Protein AF-A0A1H6KC91-F1 (afdb_monomer)

Solvent-accessible surface area (backbone atoms only — not comparable to full-atom values): 13988 Å² total; per-residue (Å²): 140,85,85,84,85,82,83,85,81,80,88,80,89,79,78,89,80,89,77,82,88,82,87,81,77,89,80,85,81,85,79,83,83,85,90,83,88,81,83,91,83,82,90,79,91,84,86,85,90,82,85,88,88,87,86,88,81,88,82,90,82,84,86,78,88,81,90,75,86,76,79,74,76,74,77,84,82,80,88,87,69,82,67,64,60,56,63,61,72,76,56,75,87,69,67,55,86,85,43,89,78,39,41,62,25,38,29,82,86,54,66,38,35,39,38,35,37,70,70,86,87,32,33,43,36,42,36,38,32,68,76,51,100,42,32,33,43,36,38,41,35,52,36,46,65,43,102,80,48,37,25,53,36,61,53,24,29,36,33,44,37,33,36,43,99,85,70,44,85,69,46,77,45,78,76,47,72,59,34,37,38,41,37,32,68,44,71,74,62,97,87,37,68,31,36,33,40,40,34,68,77,80,56,45,44,73,89,45,44,26,37,113

Structure (mmCIF, N/CA/C/O backbone):
data_AF-A0A1H6KC91-F1
#
_entry.id   AF-A0A1H6KC91-F1
#
loop_
_atom_site.group_PDB
_atom_site.id
_atom_site.type_symbol
_atom_site.label_atom_id
_atom_site.label_alt_id
_atom_site.label_comp_id
_atom_site.label_asym_id
_atom_site.label_entity_id
_atom_site.label_seq_id
_atom_site.pdbx_PDB_ins_code
_atom_site.Cartn_x
_atom_site.Cartn_y
_atom_site.Cartn_z
_atom_site.occupancy
_atom_site.B_iso_or_equiv
_atom_site.auth_seq_id
_atom_site.auth_comp_id
_atom_site.auth_asym_id
_atom_site.auth_atom_id
_atom_site.pdbx_PDB_model_num
ATOM 1 N N . MET A 1 1 ? 26.119 19.378 45.218 1.00 43.41 1 MET A N 1
ATOM 2 C CA . MET A 1 1 ? 26.803 18.078 45.035 1.00 43.41 1 MET A CA 1
ATOM 3 C C . MET A 1 1 ? 25.766 17.054 44.579 1.00 43.41 1 MET A C 1
ATOM 5 O O . MET A 1 1 ? 24.960 16.622 45.390 1.00 43.41 1 MET A O 1
ATOM 9 N N . LYS A 1 2 ? 25.686 16.767 43.271 1.00 44.38 2 LYS A N 1
ATOM 10 C CA . LYS A 1 2 ? 24.662 15.885 42.678 1.00 44.38 2 LYS A CA 1
ATOM 11 C C . LYS A 1 2 ? 25.226 14.464 42.560 1.00 44.38 2 LYS A C 1
ATOM 13 O O . LYS A 1 2 ? 26.249 14.269 41.910 1.00 44.38 2 LYS A O 1
ATOM 18 N N . LYS A 1 3 ? 24.594 13.507 43.245 1.00 51.94 3 LYS A N 1
ATOM 19 C CA . LYS A 1 3 ? 24.998 12.094 43.291 1.00 51.94 3 LYS A CA 1
ATOM 20 C C . LYS A 1 3 ? 24.607 11.405 41.979 1.00 51.94 3 LYS A C 1
ATOM 22 O O . LYS A 1 3 ? 23.470 11.536 41.537 1.00 51.94 3 LYS A O 1
ATOM 27 N N . ARG A 1 4 ? 25.567 10.713 41.362 1.00 56.50 4 ARG A N 1
ATOM 28 C CA . ARG A 1 4 ? 25.386 9.904 40.150 1.00 56.50 4 ARG A CA 1
ATOM 29 C C . ARG A 1 4 ? 24.885 8.515 40.550 1.00 56.50 4 ARG A C 1
ATOM 31 O O . ARG A 1 4 ? 25.494 7.885 41.412 1.00 56.50 4 ARG A O 1
ATOM 38 N N . LEU A 1 5 ? 23.788 8.075 39.941 1.00 63.12 5 LEU A N 1
ATOM 39 C CA . LEU A 1 5 ? 23.237 6.730 40.081 1.00 63.12 5 LEU A CA 1
ATOM 40 C C . LEU A 1 5 ? 23.852 5.854 38.977 1.00 63.12 5 LEU A C 1
ATOM 42 O O . LEU A 1 5 ? 23.673 6.142 37.797 1.00 63.12 5 LEU A O 1
ATOM 46 N N . PHE A 1 6 ? 24.616 4.834 39.361 1.00 51.72 6 PHE A N 1
ATOM 47 C CA . PHE A 1 6 ? 25.086 3.776 38.468 1.00 51.72 6 PHE A CA 1
ATOM 48 C C . PHE A 1 6 ? 24.047 2.649 38.482 1.00 51.72 6 PHE A C 1
ATOM 50 O O . PHE A 1 6 ? 23.836 2.036 39.527 1.00 51.72 6 PHE A O 1
ATOM 57 N N . CYS A 1 7 ? 23.412 2.369 37.343 1.00 58.94 7 CYS A N 1
ATOM 58 C CA . CYS A 1 7 ? 22.640 1.144 37.143 1.00 58.94 7 CYS A CA 1
ATOM 59 C C . CYS A 1 7 ? 23.544 0.096 36.492 1.00 58.94 7 CYS A C 1
ATOM 61 O O . CYS A 1 7 ? 23.963 0.234 35.346 1.00 58.94 7 CYS A O 1
ATOM 63 N N . VAL A 1 8 ? 23.858 -0.935 37.272 1.00 56.12 8 VAL A N 1
ATOM 64 C CA . VAL A 1 8 ? 24.486 -2.184 36.840 1.00 56.12 8 VAL A CA 1
ATOM 65 C C . VAL A 1 8 ? 23.411 -3.011 36.136 1.00 56.12 8 VAL A C 1
ATOM 67 O O . VAL A 1 8 ? 22.447 -3.418 36.779 1.00 56.12 8 VAL A O 1
ATOM 70 N N . LEU A 1 9 ? 23.561 -3.252 34.832 1.00 58.50 9 LEU A N 1
ATOM 71 C CA . LEU A 1 9 ? 22.747 -4.224 34.102 1.00 58.50 9 LEU A CA 1
ATOM 72 C C . LEU A 1 9 ? 23.549 -5.526 33.999 1.00 58.50 9 LEU A C 1
ATOM 74 O O . LEU A 1 9 ? 24.597 -5.572 33.356 1.00 58.50 9 LEU A O 1
ATOM 78 N N . MET A 1 10 ? 23.085 -6.561 34.698 1.00 56.81 10 MET A N 1
ATOM 79 C CA . MET A 1 10 ? 23.672 -7.895 34.653 1.00 56.81 10 MET A CA 1
ATOM 80 C C . MET A 1 10 ? 23.302 -8.608 33.349 1.00 56.81 10 MET A C 1
ATOM 82 O O . MET A 1 10 ? 22.128 -8.790 33.043 1.00 56.81 10 MET A O 1
ATOM 86 N N . MET A 1 11 ? 24.327 -9.061 32.625 1.00 53.22 11 MET A N 1
ATOM 87 C CA . MET A 1 11 ? 24.235 -10.122 31.622 1.00 53.22 11 MET A CA 1
ATOM 88 C C . MET A 1 11 ? 23.794 -11.421 32.299 1.00 53.22 11 MET A C 1
ATOM 90 O O . MET A 1 11 ? 24.476 -11.912 33.197 1.00 53.22 11 MET A O 1
ATOM 94 N N . THR A 1 12 ? 22.697 -12.015 31.839 1.00 63.72 12 THR A N 1
ATOM 95 C CA . THR A 1 12 ? 22.374 -13.416 32.128 1.00 63.72 12 THR A CA 1
ATOM 96 C C . THR A 1 12 ? 22.332 -14.168 30.805 1.00 63.72 12 THR A C 1
ATOM 98 O O . THR A 1 12 ? 21.379 -14.060 30.042 1.00 63.72 12 THR A O 1
ATOM 101 N N . MET A 1 13 ? 23.419 -14.886 30.518 1.00 60.56 13 MET A N 1
ATOM 102 C CA . MET A 1 13 ? 23.469 -15.908 29.477 1.00 60.56 13 MET A CA 1
ATOM 103 C C . MET A 1 13 ? 22.748 -17.162 29.994 1.00 60.56 13 MET A C 1
ATOM 105 O O . MET A 1 13 ? 23.159 -17.735 31.001 1.00 60.56 13 MET A O 1
ATOM 109 N N . LEU A 1 14 ? 21.700 -17.592 29.296 1.00 57.31 14 LEU A N 1
ATOM 110 C CA . LEU A 1 14 ? 21.099 -18.929 29.377 1.00 57.31 14 LEU A CA 1
ATOM 111 C C . LEU A 1 14 ? 21.128 -19.462 27.937 1.00 57.31 14 LEU A C 1
ATOM 113 O O . LEU A 1 14 ? 20.476 -18.907 27.064 1.00 57.31 14 LEU A O 1
ATOM 117 N N . LEU A 1 15 ? 22.161 -20.230 27.590 1.00 55.25 15 LEU A N 1
ATOM 118 C CA . LEU A 1 15 ? 22.254 -21.695 27.669 1.00 55.25 15 LEU A CA 1
ATOM 119 C C . LEU A 1 15 ? 21.558 -22.402 26.498 1.00 55.25 15 LEU A C 1
ATOM 121 O O . LEU A 1 15 ? 20.341 -22.399 26.360 1.00 55.25 15 LEU A O 1
ATOM 125 N N . CYS A 1 16 ? 22.424 -23.025 25.698 1.00 49.75 16 CYS A N 1
ATOM 126 C CA . CYS A 1 16 ? 22.211 -24.052 24.691 1.00 49.75 16 CYS A CA 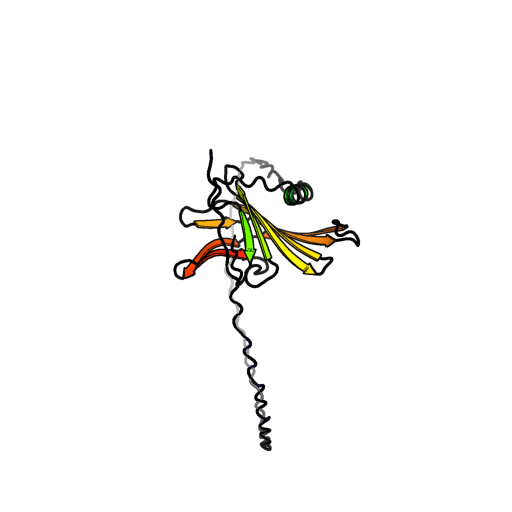1
ATOM 127 C C . CYS A 1 16 ? 20.980 -24.943 24.901 1.00 49.75 16 CYS A C 1
ATOM 129 O O . CYS A 1 16 ? 20.889 -25.656 25.898 1.00 49.75 16 CYS A O 1
ATOM 131 N N . GLY A 1 17 ? 20.146 -25.024 23.866 1.00 48.44 17 GLY A N 1
ATOM 132 C CA . GLY A 1 17 ? 19.320 -26.191 23.575 1.00 48.44 17 GLY A CA 1
ATOM 133 C C . GLY A 1 17 ? 19.730 -26.767 22.222 1.00 48.44 17 GLY A C 1
ATOM 134 O O . GLY A 1 17 ? 19.253 -26.306 21.192 1.00 48.44 17 GLY A O 1
ATOM 135 N N . CYS A 1 18 ? 20.642 -27.743 22.227 1.00 57.41 18 CYS A N 1
ATOM 136 C CA . CYS A 1 18 ? 20.778 -28.697 21.126 1.00 57.41 18 CYS A CA 1
ATOM 137 C C . CYS A 1 18 ? 19.593 -29.662 21.234 1.00 57.41 18 CYS A C 1
ATOM 139 O O . CYS A 1 18 ? 19.503 -30.390 22.220 1.00 57.41 18 CYS A O 1
ATOM 141 N N . GLY A 1 19 ? 18.677 -29.620 20.269 1.00 51.16 19 GLY A N 1
ATOM 142 C CA . GLY A 1 19 ? 17.615 -30.610 20.101 1.00 51.16 19 GLY A CA 1
ATOM 143 C C . GLY A 1 19 ? 17.917 -31.454 18.871 1.00 51.16 19 GLY A C 1
ATOM 144 O O . GLY A 1 19 ? 18.106 -30.905 17.790 1.00 51.16 19 GLY A O 1
ATOM 145 N N . GLU A 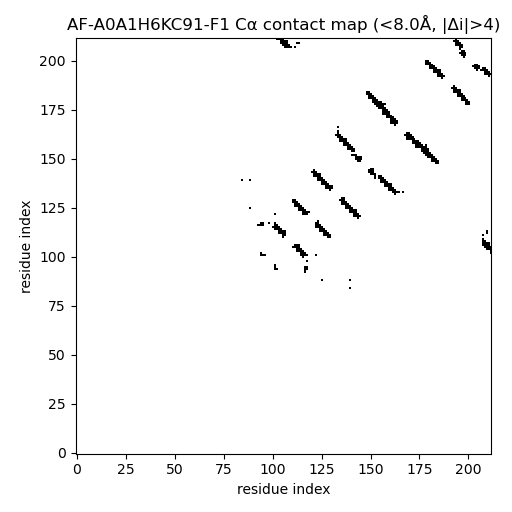1 20 ? 18.032 -32.760 19.091 1.00 54.38 20 GLU A N 1
ATOM 146 C CA . GLU A 1 20 ? 18.394 -33.813 18.142 1.00 54.38 20 GLU A CA 1
ATOM 147 C C . GLU A 1 20 ? 17.491 -33.889 16.899 1.00 54.38 20 GLU A C 1
ATOM 149 O O . GLU A 1 20 ? 16.274 -33.722 16.964 1.00 54.38 20 GLU A O 1
ATOM 154 N N . GLU A 1 21 ? 18.124 -34.203 15.765 1.00 49.06 21 GLU A N 1
ATOM 155 C CA . GLU A 1 21 ? 17.488 -34.691 14.543 1.00 49.06 21 GLU A CA 1
ATOM 156 C C . GLU A 1 21 ? 16.945 -36.113 14.759 1.00 49.06 21 GLU A C 1
ATOM 158 O O . GLU A 1 21 ? 17.721 -37.050 14.949 1.00 49.06 21 GLU A O 1
ATOM 163 N N . GLU A 1 22 ? 15.633 -36.312 14.617 1.00 54.81 22 GLU A N 1
ATOM 164 C CA . GLU A 1 22 ? 15.063 -37.636 14.353 1.00 54.81 22 GLU A CA 1
ATOM 165 C C . GLU A 1 22 ? 14.627 -37.745 12.889 1.00 54.81 22 GLU A C 1
ATOM 167 O O . GLU A 1 22 ? 13.650 -37.158 12.422 1.00 54.81 22 GLU A O 1
ATOM 172 N N . THR A 1 23 ? 15.391 -38.541 12.146 1.00 50.34 23 THR A N 1
ATOM 173 C CA . THR A 1 23 ? 15.082 -38.999 10.795 1.00 50.34 23 THR A CA 1
ATOM 174 C C . THR A 1 23 ? 14.194 -40.240 10.872 1.00 50.34 23 THR A C 1
ATOM 176 O O . THR A 1 23 ? 14.681 -41.346 11.084 1.00 50.34 23 THR A O 1
ATOM 179 N N . HIS A 1 24 ? 12.892 -40.096 10.607 1.00 48.50 24 HIS A N 1
ATOM 180 C CA . HIS A 1 24 ? 11.995 -41.241 10.412 1.00 48.50 24 HIS A CA 1
ATOM 181 C C . HIS A 1 24 ? 11.473 -41.341 8.970 1.00 48.50 24 HIS A C 1
ATOM 183 O O . HIS A 1 24 ? 10.455 -40.791 8.571 1.00 48.50 24 HIS A O 1
ATOM 189 N N . GLN A 1 25 ? 12.252 -42.091 8.190 1.00 47.75 25 GLN A N 1
ATOM 190 C CA . GLN A 1 25 ? 11.822 -43.312 7.504 1.00 47.75 25 GLN A CA 1
ATOM 191 C C . GLN A 1 25 ? 10.607 -43.243 6.552 1.00 47.75 25 GLN A C 1
ATOM 193 O O . GLN A 1 25 ? 9.449 -43.415 6.919 1.00 47.75 25 GLN A O 1
ATOM 198 N N . LYS A 1 26 ? 10.942 -43.166 5.255 1.00 40.88 26 LYS A N 1
ATOM 199 C CA . LYS A 1 26 ? 10.124 -43.563 4.094 1.00 40.88 26 LYS A CA 1
ATOM 200 C C . LYS A 1 26 ? 9.385 -44.887 4.327 1.00 40.88 26 LYS A C 1
ATOM 202 O O . LYS A 1 26 ? 10.021 -45.940 4.381 1.00 40.88 26 LYS A O 1
ATOM 207 N N . GLN A 1 27 ? 8.057 -44.856 4.251 1.00 45.78 27 GLN A N 1
ATOM 208 C CA . GLN A 1 27 ? 7.245 -46.049 4.021 1.00 45.78 27 GLN A CA 1
ATOM 209 C C . GLN A 1 27 ? 6.807 -46.088 2.548 1.00 45.78 27 GLN A C 1
ATOM 211 O O . GLN A 1 27 ? 5.835 -45.467 2.127 1.00 45.78 27 GLN A O 1
ATOM 216 N N . LYS A 1 28 ? 7.592 -46.808 1.734 1.00 37.66 28 LYS A N 1
ATOM 217 C CA . LYS A 1 28 ? 7.226 -47.223 0.372 1.00 37.66 28 LYS A CA 1
ATOM 218 C C . LYS A 1 28 ? 6.067 -48.220 0.474 1.00 37.66 28 LYS A C 1
ATOM 220 O O . LYS A 1 28 ? 6.302 -49.398 0.727 1.00 37.66 28 LYS A O 1
ATOM 225 N N . HIS A 1 29 ? 4.842 -47.776 0.217 1.00 47.84 29 HIS A N 1
ATOM 226 C CA . HIS A 1 29 ? 3.765 -48.688 -0.155 1.00 47.84 29 HIS A CA 1
ATOM 227 C C . HIS A 1 29 ? 3.769 -48.878 -1.672 1.00 47.84 29 HIS A C 1
ATOM 229 O O . HIS A 1 29 ? 3.301 -48.046 -2.440 1.00 47.84 29 HIS A O 1
ATOM 235 N N . SER A 1 30 ? 4.363 -49.998 -2.076 1.00 46.09 30 SER A N 1
ATOM 236 C CA . SER A 1 30 ? 4.075 -50.676 -3.335 1.00 46.09 30 SER A CA 1
ATOM 237 C C . SER A 1 30 ? 2.749 -51.417 -3.166 1.00 46.09 30 SER A C 1
ATOM 239 O O . SER A 1 30 ? 2.640 -52.256 -2.272 1.00 46.09 30 SER A O 1
ATOM 241 N N . SER A 1 31 ? 1.755 -51.128 -4.005 1.00 53.97 31 SER A N 1
ATOM 242 C CA . SER A 1 31 ? 0.641 -52.045 -4.245 1.00 53.97 31 SER A CA 1
ATOM 243 C C . SER A 1 31 ? 0.237 -51.996 -5.710 1.00 53.97 31 SER A C 1
ATOM 245 O O . SER A 1 31 ? -0.008 -50.944 -6.294 1.00 53.97 31 SER A O 1
ATOM 247 N N . THR A 1 32 ? 0.217 -53.193 -6.266 1.00 50.78 32 THR A N 1
ATOM 248 C CA . THR A 1 32 ? 0.011 -53.589 -7.648 1.00 50.78 32 THR A CA 1
ATOM 249 C C . THR A 1 32 ? -1.452 -53.456 -8.093 1.00 50.78 32 THR A C 1
ATOM 251 O O . THR A 1 32 ? -2.361 -53.798 -7.348 1.00 50.78 32 THR A O 1
ATOM 254 N N . ALA A 1 33 ? -1.604 -52.977 -9.332 1.00 47.84 33 ALA A N 1
ATOM 255 C CA . ALA A 1 33 ? -2.652 -53.144 -10.350 1.00 47.84 33 ALA A CA 1
ATOM 256 C C . ALA A 1 33 ? -4.097 -53.550 -9.978 1.00 47.84 33 ALA A C 1
ATOM 258 O O . ALA A 1 33 ? -4.346 -54.629 -9.449 1.00 47.84 33 ALA A O 1
ATOM 259 N N . ALA A 1 34 ? -5.048 -52.801 -10.550 1.00 50.38 34 ALA A N 1
ATOM 260 C CA . ALA A 1 34 ? -6.186 -53.381 -11.267 1.00 50.38 34 ALA A CA 1
ATOM 261 C C . ALA A 1 34 ? -6.629 -52.437 -12.402 1.00 50.38 34 ALA A C 1
ATOM 263 O O . ALA A 1 34 ? -7.268 -51.411 -12.182 1.00 50.38 34 ALA A O 1
ATOM 264 N N . THR A 1 35 ? -6.261 -52.793 -13.631 1.00 51.94 35 THR A N 1
ATOM 265 C CA . THR A 1 35 ? -6.828 -52.253 -14.870 1.00 51.94 35 THR A CA 1
ATOM 266 C C . THR A 1 35 ? -8.229 -52.832 -15.044 1.00 51.94 35 THR A C 1
ATOM 268 O O . THR A 1 35 ? -8.370 -54.047 -15.138 1.00 51.94 35 THR A O 1
ATOM 271 N N . THR A 1 36 ? -9.254 -51.982 -15.122 1.00 56.78 36 THR A N 1
ATOM 272 C CA . THR A 1 36 ? -10.575 -52.379 -15.628 1.00 56.78 36 THR A CA 1
ATOM 273 C C . THR A 1 36 ? -10.930 -51.472 -16.796 1.00 56.78 36 THR A C 1
ATOM 275 O O . THR A 1 36 ? -11.058 -50.261 -16.641 1.00 56.78 36 THR A O 1
ATOM 278 N N . ALA A 1 37 ? -11.039 -52.086 -17.969 1.00 52.25 37 ALA A N 1
ATOM 279 C CA . ALA A 1 37 ? -11.614 -51.520 -19.176 1.00 52.25 37 ALA A CA 1
ATOM 280 C C . ALA A 1 37 ? -13.072 -51.988 -19.293 1.00 52.25 37 ALA A C 1
ATOM 282 O O . ALA A 1 37 ? -13.329 -53.171 -19.081 1.00 52.25 37 ALA A O 1
ATOM 283 N N . ALA A 1 38 ? -13.990 -51.092 -19.662 1.00 49.94 38 ALA A N 1
ATOM 284 C CA . ALA A 1 38 ? -15.242 -51.389 -20.374 1.00 49.94 38 ALA A CA 1
ATOM 285 C C . ALA A 1 38 ? -15.905 -50.060 -20.793 1.00 49.94 38 ALA A C 1
ATOM 287 O O . ALA A 1 38 ? -16.137 -49.201 -19.951 1.00 49.94 38 ALA A O 1
ATOM 288 N N . ALA A 1 39 ? -16.023 -49.837 -22.107 1.00 50.94 39 ALA A N 1
ATOM 289 C CA . ALA A 1 39 ? -17.285 -49.761 -22.869 1.00 50.94 39 ALA A CA 1
ATOM 290 C C . ALA A 1 39 ? -17.965 -48.375 -22.780 1.00 50.94 39 ALA A C 1
ATOM 292 O O . ALA A 1 39 ? -18.439 -47.972 -21.729 1.00 50.94 39 ALA A O 1
ATOM 293 N N . ALA A 1 40 ? -17.863 -47.518 -23.801 1.00 47.84 40 ALA A N 1
ATOM 294 C CA . ALA A 1 40 ? -18.621 -47.558 -25.061 1.00 47.84 40 ALA A CA 1
ATOM 295 C C . ALA A 1 40 ? -20.146 -47.506 -24.847 1.00 47.84 40 ALA A C 1
ATOM 297 O O . ALA A 1 40 ? -20.761 -48.516 -24.518 1.00 47.84 40 ALA A O 1
ATOM 298 N N . ALA A 1 41 ? -20.734 -46.334 -25.098 1.00 53.34 41 ALA A N 1
ATOM 299 C CA . ALA A 1 41 ? -22.103 -46.189 -25.582 1.00 53.34 41 ALA A CA 1
ATOM 300 C C . ALA A 1 41 ? -22.196 -44.900 -26.414 1.00 53.34 41 ALA A C 1
ATOM 302 O O . ALA A 1 41 ? -21.975 -43.797 -25.915 1.00 53.34 41 ALA A O 1
ATOM 303 N N . GLU A 1 42 ? -22.442 -45.105 -27.702 1.00 47.44 42 GLU A N 1
ATOM 304 C CA . GLU A 1 42 ? -22.781 -44.120 -28.720 1.00 47.44 42 GLU A CA 1
ATOM 305 C C . GLU A 1 42 ? -24.250 -43.660 -28.609 1.00 47.44 42 GLU A C 1
ATOM 307 O O . GLU A 1 42 ? -25.074 -44.321 -27.983 1.00 47.44 42 GLU A O 1
ATOM 312 N N . GLU A 1 43 ? -24.521 -42.558 -29.318 1.00 43.84 43 GLU A N 1
ATOM 313 C CA . GLU A 1 43 ? -25.778 -42.153 -29.976 1.00 43.84 43 GLU A CA 1
ATOM 314 C C . GLU A 1 43 ? -27.040 -41.800 -29.164 1.00 43.84 43 GLU A C 1
ATOM 316 O O . GLU A 1 43 ? -27.654 -42.627 -28.499 1.00 43.84 43 GLU A O 1
ATOM 321 N N . ALA A 1 44 ? -27.511 -40.558 -29.368 1.00 45.91 44 ALA A N 1
ATOM 322 C CA . ALA A 1 44 ? -28.799 -40.240 -30.022 1.00 45.91 44 ALA A CA 1
ATOM 323 C C . ALA A 1 44 ? -29.014 -38.707 -30.013 1.00 45.91 44 ALA A C 1
ATOM 325 O O . ALA A 1 44 ? -29.299 -38.105 -28.983 1.00 45.91 44 ALA A O 1
ATOM 326 N N . THR A 1 45 ? -28.694 -37.992 -31.095 1.00 57.03 45 THR A N 1
ATOM 327 C CA . THR A 1 45 ? -29.634 -37.481 -32.118 1.00 57.03 45 THR A CA 1
ATOM 328 C C . THR A 1 45 ? -31.090 -37.363 -31.662 1.00 57.03 45 THR A C 1
ATOM 330 O O . THR A 1 45 ? -31.733 -38.386 -31.470 1.00 57.03 45 THR A O 1
ATOM 333 N N . THR A 1 46 ? -31.639 -36.139 -31.618 1.00 45.56 46 THR A N 1
ATOM 334 C CA . THR A 1 46 ? -32.960 -35.772 -32.186 1.00 45.56 46 THR A CA 1
ATOM 335 C C . THR A 1 46 ? -33.097 -34.239 -32.234 1.00 45.56 46 THR A C 1
ATOM 337 O O . THR A 1 46 ? -33.184 -33.582 -31.202 1.00 45.56 46 THR A O 1
ATOM 340 N N . ALA A 1 47 ? -33.150 -33.681 -33.445 1.00 54.19 47 ALA A N 1
ATOM 341 C CA . ALA A 1 47 ? -33.954 -32.497 -33.770 1.00 54.19 47 ALA A CA 1
ATOM 342 C C . ALA A 1 47 ? -35.280 -33.006 -34.379 1.00 54.19 47 ALA A C 1
ATOM 344 O O . ALA A 1 47 ? -35.260 -34.096 -34.964 1.00 54.19 47 ALA A O 1
ATOM 345 N N . PRO A 1 48 ? -36.414 -32.282 -34.265 1.00 60.69 48 PRO A N 1
ATOM 346 C CA . PRO A 1 48 ? -36.750 -31.329 -35.330 1.00 60.69 48 PRO A CA 1
ATOM 347 C C . PRO A 1 48 ? -37.582 -30.078 -34.935 1.00 60.69 48 PRO A C 1
ATOM 349 O O . PRO A 1 48 ? -38.386 -30.071 -34.012 1.00 60.69 48 PRO A O 1
ATOM 352 N N . GLN A 1 49 ? -37.328 -29.032 -35.727 1.00 58.22 49 GLN A N 1
ATOM 353 C CA . GLN A 1 49 ? -38.173 -27.990 -36.347 1.00 58.22 49 GLN A CA 1
ATOM 354 C C . GLN A 1 49 ? -39.724 -28.050 -36.269 1.00 58.22 49 GLN A C 1
ATOM 356 O O . GLN A 1 49 ? -40.303 -29.071 -36.613 1.00 58.22 49 GLN A O 1
ATOM 361 N N . GLU A 1 50 ? -40.369 -26.888 -36.041 1.00 52.88 50 GLU A N 1
ATOM 362 C CA . GLU A 1 50 ? -41.539 -26.336 -36.789 1.00 52.88 50 GLU A CA 1
ATOM 363 C C . GLU A 1 50 ? -41.753 -24.847 -36.398 1.00 52.88 50 GLU A C 1
ATOM 365 O O . GLU A 1 50 ? -41.746 -24.514 -35.217 1.00 52.88 50 GLU A O 1
ATOM 370 N N . ALA A 1 51 ? -41.596 -23.887 -37.326 1.00 47.91 51 ALA A N 1
ATOM 371 C CA . ALA A 1 51 ? -42.636 -23.229 -38.151 1.00 47.91 51 ALA A CA 1
ATOM 372 C C . ALA A 1 51 ? -43.605 -22.342 -37.326 1.00 47.91 51 ALA A C 1
ATOM 374 O O . ALA A 1 51 ? -44.415 -22.839 -36.562 1.00 47.91 51 ALA A O 1
ATOM 375 N N . ALA A 1 52 ? -43.387 -21.023 -37.280 1.00 49.91 52 ALA A N 1
ATOM 376 C CA . ALA A 1 52 ? -43.890 -19.993 -38.206 1.00 49.91 52 ALA A CA 1
ATOM 377 C C . ALA A 1 52 ? -45.317 -19.523 -37.871 1.00 49.91 52 ALA A C 1
ATOM 379 O O . ALA A 1 52 ? -46.250 -20.295 -38.009 1.00 49.91 52 ALA A O 1
ATOM 380 N N . GLU A 1 53 ? -45.484 -18.236 -37.540 1.00 52.28 53 GLU A N 1
ATOM 381 C CA . GLU A 1 53 ? -46.549 -17.410 -38.124 1.00 52.28 53 GLU A CA 1
ATOM 382 C C . GLU A 1 53 ? -46.329 -15.906 -37.897 1.00 52.28 53 GLU A C 1
ATOM 384 O O . GLU A 1 53 ? -45.705 -15.452 -36.940 1.00 52.28 53 GLU A O 1
ATOM 389 N N . SER A 1 54 ? -46.811 -15.165 -38.887 1.00 45.66 54 SER A N 1
ATOM 390 C CA . SER A 1 54 ? -46.697 -13.736 -39.144 1.00 45.66 54 SER A CA 1
ATOM 391 C C . SER A 1 54 ? -47.876 -12.986 -38.524 1.00 45.66 54 SER A C 1
ATOM 393 O O . SER A 1 54 ? -49.007 -13.442 -38.655 1.00 45.66 54 SER A O 1
ATOM 395 N N . VAL A 1 55 ? -47.646 -11.789 -37.969 1.00 63.16 55 VAL A N 1
ATOM 396 C CA . VAL A 1 55 ? -48.665 -10.725 -37.973 1.00 63.16 55 VAL A CA 1
ATOM 397 C C . VAL A 1 55 ? -48.014 -9.389 -38.324 1.00 63.16 55 VAL A C 1
ATOM 399 O O . VAL A 1 55 ? -47.252 -8.806 -37.558 1.00 63.16 55 VAL A O 1
ATOM 402 N N . THR A 1 56 ? -48.348 -8.921 -39.520 1.00 55.97 56 THR A N 1
ATOM 403 C CA . THR A 1 56 ? -48.259 -7.537 -39.990 1.00 55.97 56 THR A CA 1
ATOM 404 C C . THR A 1 56 ? -49.469 -6.733 -39.526 1.00 55.97 56 THR A C 1
ATOM 406 O O . THR A 1 56 ? -50.592 -7.134 -39.822 1.00 55.97 56 THR A O 1
ATOM 409 N N . THR A 1 57 ? -49.239 -5.532 -38.986 1.00 50.16 57 THR A N 1
ATOM 410 C CA . THR A 1 57 ? -50.164 -4.397 -39.159 1.00 50.16 57 THR A CA 1
ATOM 411 C C . THR A 1 57 ? -49.372 -3.089 -39.264 1.00 50.16 57 THR A C 1
ATOM 413 O O . THR A 1 57 ? -48.727 -2.657 -38.313 1.00 50.16 57 THR A O 1
ATOM 416 N N . ALA A 1 58 ? -49.405 -2.492 -40.458 1.00 53.72 58 ALA A N 1
ATOM 417 C CA . ALA A 1 58 ? -49.100 -1.084 -40.748 1.00 53.72 58 ALA A CA 1
ATOM 418 C C . ALA A 1 58 ? -50.327 -0.217 -40.342 1.00 53.72 58 ALA A C 1
ATOM 420 O O . ALA A 1 58 ? -51.377 -0.787 -40.067 1.00 53.72 58 ALA A O 1
ATOM 421 N N . ALA A 1 59 ? -50.375 1.115 -40.289 1.00 52.12 59 ALA A N 1
ATOM 422 C CA . ALA A 1 59 ? -49.544 2.238 -40.713 1.00 52.12 59 ALA A CA 1
ATOM 423 C C . ALA A 1 59 ? -50.082 3.518 -40.003 1.00 52.12 59 ALA A C 1
ATOM 425 O O . ALA A 1 59 ? -51.091 3.442 -39.304 1.00 52.12 59 ALA A O 1
ATOM 426 N N . ASP A 1 60 ? -49.480 4.668 -40.336 1.00 45.62 60 ASP A N 1
ATOM 427 C CA . ASP A 1 60 ? -49.981 6.058 -40.228 1.00 45.62 60 ASP A CA 1
ATOM 428 C C . ASP A 1 60 ? -49.911 6.793 -38.869 1.00 45.62 60 ASP A C 1
ATOM 430 O O . ASP A 1 60 ? -50.309 6.268 -37.842 1.00 45.62 60 ASP A O 1
ATOM 434 N N . THR A 1 61 ? -49.516 8.072 -38.775 1.00 48.09 61 THR A N 1
ATOM 435 C CA . THR A 1 61 ? -48.851 8.996 -39.714 1.00 48.09 61 THR A CA 1
ATOM 436 C C . THR A 1 61 ? -48.443 10.283 -38.966 1.00 48.09 61 THR A C 1
ATOM 438 O O . THR A 1 61 ? -49.176 10.753 -38.103 1.00 48.09 61 THR A O 1
ATOM 441 N N . ALA A 1 62 ? -47.280 10.814 -39.364 1.00 46.56 62 ALA A N 1
ATOM 442 C CA . ALA A 1 62 ? -46.785 12.203 -39.413 1.00 46.56 62 ALA A CA 1
ATOM 443 C C . ALA A 1 62 ? -46.773 13.193 -38.215 1.00 46.56 62 ALA A C 1
ATOM 445 O O . ALA A 1 62 ? -47.799 13.524 -37.635 1.00 46.56 62 ALA A O 1
ATOM 446 N N . ALA A 1 63 ? -45.589 13.836 -38.126 1.00 43.25 63 ALA A N 1
ATOM 447 C CA . ALA A 1 63 ? -45.304 15.278 -37.953 1.00 43.25 63 ALA A CA 1
ATOM 448 C C . ALA A 1 63 ? -45.563 15.901 -36.560 1.00 43.25 63 ALA A C 1
ATOM 450 O O . ALA A 1 63 ? -46.565 15.618 -35.929 1.00 43.25 63 ALA A O 1
ATOM 451 N N . ALA A 1 64 ? -44.739 16.787 -35.994 1.00 40.84 64 ALA A N 1
ATOM 452 C CA . ALA A 1 64 ? -43.611 17.589 -36.466 1.00 40.84 64 ALA A CA 1
ATOM 453 C C . ALA A 1 64 ? -42.737 18.010 -35.258 1.00 40.84 64 ALA A C 1
ATOM 455 O O . ALA A 1 64 ? -43.184 17.913 -34.120 1.00 40.84 64 ALA A O 1
ATOM 456 N N . GLU A 1 65 ? -41.532 18.510 -35.560 1.00 45.31 65 GLU A N 1
ATOM 457 C CA . GLU A 1 65 ? -40.775 19.548 -34.830 1.00 45.31 65 GLU A CA 1
ATOM 458 C C . GLU A 1 65 ? -40.637 19.450 -33.297 1.00 45.31 65 GLU A C 1
ATOM 460 O O . GLU A 1 65 ? -41.531 19.809 -32.541 1.00 45.31 65 GLU A O 1
ATOM 465 N N . ASN A 1 66 ? -39.418 19.182 -32.820 1.00 48.03 66 ASN A N 1
ATOM 466 C CA . ASN A 1 66 ? -38.513 20.301 -32.551 1.00 48.03 66 ASN A CA 1
ATOM 467 C C . ASN A 1 66 ? -37.067 19.824 -32.386 1.00 48.03 66 ASN A C 1
ATOM 469 O O . ASN A 1 66 ? -36.758 18.929 -31.602 1.00 48.03 66 ASN A O 1
ATOM 473 N N . THR A 1 67 ? -36.199 20.452 -33.167 1.00 51.25 67 THR A N 1
ATOM 474 C CA . THR A 1 67 ? -34.749 20.372 -33.074 1.00 51.25 67 THR A CA 1
ATOM 475 C C . THR A 1 67 ? -34.306 21.260 -31.919 1.00 51.25 67 THR A C 1
ATOM 477 O O . THR A 1 67 ? -34.298 22.475 -32.070 1.00 51.25 67 THR A O 1
ATOM 480 N N . ASP A 1 68 ? -33.898 20.659 -30.807 1.00 44.97 68 ASP A N 1
ATOM 481 C CA . ASP A 1 68 ? -32.951 21.274 -29.879 1.00 44.97 68 ASP A CA 1
ATOM 482 C C . ASP A 1 68 ? -31.800 20.289 -29.690 1.00 44.97 68 ASP A C 1
ATOM 484 O O . ASP A 1 68 ? -31.810 19.390 -28.850 1.00 44.97 68 ASP A O 1
ATOM 488 N N . THR A 1 69 ? -30.815 20.427 -30.577 1.00 48.25 69 THR A N 1
ATOM 489 C CA . THR A 1 69 ? -29.499 19.816 -30.428 1.00 48.25 69 THR A CA 1
ATOM 490 C C . THR A 1 69 ? -28.785 20.559 -29.308 1.00 48.25 69 THR A C 1
ATOM 492 O O . THR A 1 69 ? -28.033 21.505 -29.543 1.00 48.25 69 THR A O 1
ATOM 495 N N . GLU A 1 70 ? -29.037 20.140 -28.074 1.00 47.22 70 GLU A N 1
ATOM 496 C CA . GLU A 1 70 ? -28.199 20.505 -26.945 1.00 47.22 70 GLU A CA 1
ATOM 497 C C . GLU A 1 70 ? -26.923 19.661 -27.046 1.00 47.22 70 GLU A C 1
ATOM 499 O O . GLU A 1 70 ? -26.854 18.504 -26.631 1.00 47.22 70 GLU A O 1
ATOM 504 N N . THR A 1 71 ? -25.913 20.232 -27.706 1.00 50.72 71 THR A N 1
ATOM 505 C CA . THR A 1 71 ? -24.535 19.743 -27.679 1.00 50.72 71 THR A CA 1
ATOM 506 C C . THR A 1 71 ? -24.044 19.831 -26.237 1.00 50.72 71 THR A C 1
ATOM 508 O O . THR A 1 71 ? -23.419 20.809 -25.830 1.00 50.72 71 THR A O 1
ATOM 511 N N . ALA A 1 72 ? -24.343 18.804 -25.445 1.00 43.31 72 ALA A N 1
ATOM 512 C CA . ALA A 1 72 ? -23.630 18.538 -24.216 1.00 43.31 72 ALA A CA 1
ATOM 513 C C . ALA A 1 72 ? -22.225 18.092 -24.620 1.00 43.31 72 ALA A C 1
ATOM 515 O O . ALA A 1 72 ? -21.972 16.925 -24.918 1.00 43.31 72 ALA A O 1
ATOM 516 N N . THR A 1 73 ? -21.320 19.065 -24.684 1.00 45.38 73 THR A N 1
ATOM 517 C CA . THR A 1 73 ? -19.881 18.849 -24.614 1.00 45.38 73 THR A CA 1
ATOM 518 C C . THR A 1 73 ? -19.622 18.059 -23.336 1.00 45.38 73 THR A C 1
ATOM 520 O O . THR A 1 73 ? -19.504 18.632 -22.254 1.00 45.38 73 THR A O 1
ATOM 523 N N . ALA A 1 74 ? -19.603 16.731 -23.447 1.00 45.22 74 ALA A N 1
ATOM 524 C CA . ALA A 1 74 ? -19.005 15.880 -22.442 1.00 45.22 74 ALA A CA 1
ATOM 525 C C . ALA A 1 74 ? -17.558 16.352 -22.332 1.00 45.22 74 ALA A C 1
ATOM 527 O O . ALA A 1 74 ? -16.780 16.232 -23.279 1.00 45.22 74 ALA A O 1
ATOM 528 N N . ALA A 1 75 ? -17.257 17.007 -21.215 1.00 43.62 75 ALA A N 1
ATOM 529 C CA . ALA A 1 75 ? -15.906 17.354 -20.848 1.00 43.62 75 ALA A CA 1
ATOM 530 C C . ALA A 1 75 ? -15.139 16.040 -20.721 1.00 43.62 75 ALA A C 1
ATOM 532 O O . ALA A 1 75 ? -15.234 15.331 -19.721 1.00 43.62 75 ALA A O 1
ATOM 533 N N . ASP A 1 76 ? -14.422 15.720 -21.787 1.00 41.34 76 ASP A N 1
ATOM 534 C CA . ASP A 1 76 ? -13.274 14.842 -21.783 1.00 41.34 76 ASP A CA 1
ATOM 535 C C . ASP A 1 76 ? -12.219 15.483 -20.865 1.00 41.34 76 ASP A C 1
ATOM 537 O O . ASP A 1 76 ? -11.380 16.280 -21.276 1.00 41.34 76 ASP A O 1
ATOM 541 N N . GLN A 1 77 ? -12.375 15.241 -19.564 1.00 45.69 77 GLN A N 1
ATOM 542 C CA . GLN A 1 77 ? -11.345 15.419 -18.547 1.00 45.69 77 GLN A CA 1
ATOM 543 C C . GLN A 1 77 ? -10.868 14.028 -18.134 1.00 45.69 77 GLN A C 1
ATOM 545 O O . GLN A 1 77 ? -11.031 13.604 -16.993 1.00 45.69 77 GLN A O 1
ATOM 550 N N . SER A 1 78 ? -10.330 13.266 -19.082 1.00 51.03 78 SER A N 1
ATOM 551 C CA . SER A 1 78 ? -9.664 12.008 -18.765 1.00 51.03 78 SER A CA 1
ATOM 552 C C . SER A 1 78 ? -8.538 11.735 -19.750 1.00 51.03 78 SER A C 1
ATOM 554 O O . SER A 1 78 ? -8.649 10.848 -20.583 1.00 51.03 78 SER A O 1
ATOM 556 N N . ALA A 1 79 ? -7.457 12.516 -19.664 1.00 43.69 79 ALA A N 1
ATOM 557 C CA . ALA A 1 79 ? -6.110 12.093 -20.068 1.00 43.69 79 ALA A CA 1
ATOM 558 C C . ALA A 1 79 ? -5.099 13.240 -19.913 1.00 43.69 79 ALA A C 1
ATOM 560 O O . ALA A 1 79 ? -4.495 13.669 -20.885 1.00 43.69 79 ALA A O 1
ATOM 561 N N . GLU A 1 80 ? -4.881 13.750 -18.703 1.00 40.66 80 GLU A N 1
ATOM 562 C CA . GLU A 1 80 ? -3.658 14.513 -18.423 1.00 40.66 80 GLU A CA 1
ATOM 563 C C . GLU A 1 80 ? -3.372 14.452 -16.922 1.00 40.66 80 GLU A C 1
ATOM 565 O O . GLU A 1 80 ? -3.765 15.346 -16.194 1.00 40.66 80 GLU A O 1
ATOM 570 N N . THR A 1 81 ? -2.763 13.351 -16.460 1.00 41.12 81 THR A N 1
ATOM 571 C CA . THR A 1 81 ? -1.852 13.289 -15.291 1.00 41.12 81 THR A CA 1
ATOM 572 C C . THR A 1 81 ? -1.414 11.835 -15.043 1.00 41.12 81 THR A C 1
ATOM 574 O O . THR A 1 81 ? -1.804 11.230 -14.048 1.00 41.12 81 THR A O 1
ATOM 577 N N . THR A 1 82 ? -0.618 11.230 -15.927 1.00 46.44 82 THR A N 1
ATOM 578 C CA . THR A 1 82 ? 0.037 9.939 -15.613 1.00 46.44 82 THR A CA 1
ATOM 579 C C . THR A 1 82 ? 1.464 10.100 -15.088 1.00 46.44 82 THR A C 1
ATOM 581 O O . THR A 1 82 ? 1.915 9.225 -14.362 1.00 46.44 82 THR A O 1
ATOM 584 N N . ASP A 1 83 ? 2.128 11.240 -15.319 1.00 43.28 83 ASP A N 1
ATOM 585 C CA . ASP A 1 83 ? 3.485 11.481 -14.785 1.00 43.28 83 ASP A CA 1
ATOM 586 C C . ASP A 1 83 ? 3.506 12.177 -13.411 1.00 43.28 83 ASP A C 1
ATOM 588 O O . ASP A 1 83 ? 4.384 11.919 -12.591 1.00 43.28 83 ASP A O 1
ATOM 592 N N . ALA A 1 84 ? 2.515 13.018 -13.091 1.00 47.03 84 ALA A N 1
ATOM 593 C CA . ALA A 1 84 ? 2.502 13.749 -11.816 1.00 47.03 84 ALA A CA 1
ATOM 594 C C . ALA A 1 84 ? 2.130 12.875 -10.599 1.00 47.03 84 ALA A C 1
ATOM 596 O O . ALA A 1 84 ? 2.485 13.208 -9.467 1.00 47.03 84 ALA A O 1
ATOM 597 N N . ALA A 1 85 ? 1.424 11.759 -10.813 1.00 49.16 85 ALA A N 1
ATOM 598 C CA . ALA A 1 85 ? 1.037 10.852 -9.732 1.00 49.16 85 ALA A CA 1
ATOM 599 C C . ALA A 1 85 ? 2.253 10.110 -9.145 1.00 49.16 85 ALA A C 1
ATOM 601 O O . ALA A 1 85 ? 2.330 9.925 -7.931 1.00 49.16 85 ALA A O 1
ATOM 602 N N . TYR A 1 86 ? 3.239 9.764 -9.982 1.00 45.50 86 TYR A N 1
ATOM 603 C CA . TYR A 1 86 ? 4.455 9.074 -9.544 1.00 45.50 86 TYR A CA 1
ATOM 604 C C . TYR A 1 86 ? 5.434 10.000 -8.806 1.00 45.50 86 TYR A C 1
ATOM 606 O O . TYR A 1 86 ? 5.945 9.638 -7.749 1.00 45.50 86 TYR A O 1
ATOM 614 N N . GLU A 1 87 ? 5.629 11.236 -9.278 1.00 49.66 87 GLU A N 1
ATOM 615 C CA . GLU A 1 87 ? 6.472 12.233 -8.587 1.00 49.66 87 GLU A CA 1
ATOM 616 C C . GLU A 1 87 ? 5.961 12.546 -7.158 1.00 49.66 87 GLU A C 1
ATOM 618 O O . GLU A 1 87 ? 6.731 12.910 -6.267 1.00 49.66 87 GLU A O 1
ATOM 623 N N . SER A 1 88 ? 4.664 12.336 -6.886 1.00 45.56 88 SER A N 1
ATOM 624 C CA . SER A 1 88 ? 4.070 12.466 -5.544 1.00 45.56 88 SER A CA 1
ATOM 625 C C . SER A 1 88 ? 4.287 11.245 -4.629 1.00 45.56 88 SER A C 1
ATOM 627 O O . SER A 1 88 ? 4.065 11.340 -3.415 1.00 45.56 88 SER A O 1
ATOM 629 N N . ALA A 1 89 ? 4.726 10.108 -5.176 1.00 46.84 89 ALA A N 1
ATOM 630 C CA . ALA A 1 89 ? 4.997 8.883 -4.423 1.00 46.84 89 ALA A CA 1
ATOM 631 C C . ALA A 1 89 ? 6.411 8.844 -3.814 1.00 46.84 89 ALA A C 1
ATOM 633 O O . ALA A 1 89 ? 6.626 8.173 -2.809 1.00 46.84 89 ALA A O 1
ATOM 634 N N . GLY A 1 90 ? 7.367 9.597 -4.374 1.00 42.97 90 GLY A N 1
ATOM 635 C CA . GLY A 1 90 ? 8.741 9.699 -3.855 1.00 42.97 90 GLY A CA 1
ATOM 636 C C . GLY A 1 90 ? 8.991 10.870 -2.894 1.00 42.97 90 GLY A C 1
ATOM 637 O O . GLY A 1 90 ? 10.085 10.998 -2.343 1.00 42.97 90 GLY A O 1
ATOM 638 N N . SER A 1 91 ? 8.007 11.751 -2.696 1.00 41.69 91 SER A N 1
ATOM 639 C CA . SER A 1 91 ? 8.200 13.030 -2.009 1.00 41.69 91 SER A CA 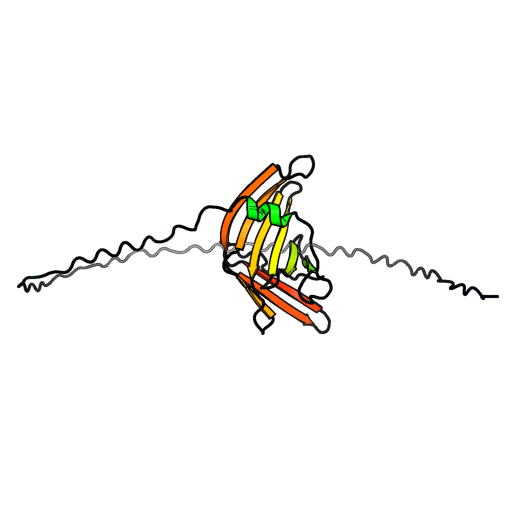1
ATOM 640 C C . SER A 1 91 ? 7.747 12.964 -0.552 1.00 41.69 91 SER A C 1
ATOM 642 O O . SER A 1 91 ? 6.554 12.920 -0.269 1.00 41.69 91 SER A O 1
ATOM 644 N N . HIS A 1 92 ? 8.740 12.945 0.344 1.00 45.53 92 HIS A N 1
ATOM 645 C CA . HIS A 1 92 ? 8.681 13.269 1.772 1.00 45.53 92 HIS A CA 1
ATOM 646 C C . HIS A 1 92 ? 7.350 12.966 2.473 1.00 45.53 92 HIS A C 1
ATOM 648 O O . HIS A 1 92 ? 6.440 13.794 2.491 1.00 45.53 92 HIS A O 1
ATOM 654 N N . VAL A 1 93 ? 7.295 11.809 3.138 1.00 54.09 93 VAL A N 1
ATOM 655 C CA . VAL A 1 93 ? 6.219 11.433 4.060 1.00 54.09 93 VAL A CA 1
ATOM 656 C C . VAL A 1 93 ? 6.097 12.519 5.135 1.00 54.09 93 VAL A C 1
ATOM 658 O O . VAL A 1 93 ? 6.896 12.585 6.073 1.00 54.09 93 VAL A O 1
ATOM 661 N N . ASN A 1 94 ? 5.139 13.431 4.980 1.00 53.22 94 ASN A N 1
ATOM 662 C CA . ASN A 1 94 ? 4.793 14.392 6.018 1.00 53.22 94 ASN A CA 1
ATOM 663 C C . ASN A 1 94 ? 3.848 13.673 6.975 1.00 53.22 94 ASN A C 1
ATOM 665 O O . ASN A 1 94 ? 2.634 13.858 6.935 1.00 53.22 94 ASN A O 1
ATOM 669 N N . LEU A 1 95 ? 4.426 12.764 7.761 1.00 60.72 95 LEU A N 1
ATOM 670 C CA . LEU A 1 95 ? 3.704 12.027 8.784 1.00 60.72 95 LEU A CA 1
ATOM 671 C C . LEU A 1 95 ? 3.244 13.031 9.838 1.00 60.72 95 LEU A C 1
ATOM 673 O O . LEU A 1 95 ? 4.019 13.411 10.719 1.00 60.72 95 LEU A O 1
ATOM 677 N N . ASP A 1 96 ? 1.989 13.468 9.748 1.00 64.56 96 ASP A N 1
ATOM 678 C CA . ASP A 1 96 ? 1.340 14.118 10.877 1.00 64.56 96 ASP A CA 1
ATOM 679 C C . ASP A 1 96 ? 1.265 13.093 12.008 1.00 64.56 96 ASP A C 1
ATOM 681 O O . ASP A 1 96 ? 0.480 12.146 11.982 1.00 64.56 96 ASP A O 1
ATOM 685 N N . THR A 1 97 ? 2.129 13.261 13.004 1.00 65.06 97 THR A N 1
ATOM 686 C CA . THR A 1 97 ? 2.231 12.344 14.139 1.00 65.06 97 THR A CA 1
ATOM 687 C C . THR A 1 97 ? 0.998 12.375 15.042 1.00 65.06 97 THR A C 1
ATOM 689 O O . THR A 1 97 ? 0.900 11.541 15.942 1.00 65.06 97 THR A O 1
ATOM 692 N N . ASN A 1 98 ? 0.060 13.303 14.816 1.00 80.81 98 ASN A N 1
ATOM 693 C CA . ASN A 1 98 ? -1.202 13.377 15.548 1.00 80.81 98 ASN A CA 1
ATOM 694 C C . ASN A 1 98 ? -2.335 12.582 14.886 1.00 80.81 98 ASN A C 1
ATOM 696 O O . ASN A 1 98 ? -3.373 12.391 15.521 1.00 80.81 98 ASN A O 1
ATOM 700 N N . ASP A 1 99 ? -2.162 12.121 13.645 1.00 88.50 99 ASP A N 1
ATOM 701 C CA . ASP A 1 99 ? -3.151 11.272 12.992 1.00 88.50 99 ASP A CA 1
ATOM 702 C C . ASP A 1 99 ? -2.930 9.801 13.373 1.00 88.50 99 ASP A C 1
ATOM 704 O O . ASP A 1 99 ? -1.866 9.218 13.153 1.00 88.50 99 ASP A O 1
ATOM 708 N N . LEU A 1 100 ? -3.965 9.198 13.961 1.00 86.06 100 LEU A N 1
ATOM 709 C CA . LEU A 1 100 ? -3.968 7.803 14.397 1.00 86.06 100 LEU A CA 1
ATOM 710 C C . LEU A 1 100 ? -3.888 6.814 13.225 1.00 86.06 100 LEU A C 1
ATOM 712 O O . LEU A 1 100 ? -3.376 5.709 13.406 1.00 86.06 100 LEU A O 1
ATOM 716 N N . PHE A 1 101 ? -4.378 7.199 12.046 1.00 91.38 101 PHE A N 1
ATOM 717 C CA . PHE A 1 101 ? -4.411 6.350 10.859 1.00 91.38 101 PHE A CA 1
ATOM 718 C C . PHE A 1 101 ? -3.190 6.546 9.957 1.00 91.38 101 PHE A C 1
ATOM 720 O O . PHE A 1 101 ? -2.778 5.609 9.276 1.00 91.38 101 PHE A O 1
ATOM 727 N N . ALA A 1 102 ? -2.582 7.736 9.970 1.00 93.31 102 ALA A N 1
ATOM 728 C CA . ALA A 1 102 ? -1.401 8.008 9.162 1.00 93.31 102 ALA A CA 1
ATOM 729 C C . ALA A 1 102 ? -0.168 7.243 9.673 1.00 93.31 102 ALA A C 1
ATOM 731 O O . ALA A 1 102 ? 0.042 7.013 10.877 1.00 93.31 102 ALA A O 1
ATOM 732 N N . GLY A 1 103 ? 0.688 6.839 8.742 1.00 94.50 103 GLY A N 1
ATOM 733 C CA . GLY A 1 103 ? 1.850 6.033 9.075 1.00 94.50 103 GLY A CA 1
ATOM 734 C C . GLY A 1 103 ? 2.435 5.288 7.895 1.00 94.50 103 GLY A C 1
ATOM 735 O O . GLY A 1 103 ? 1.862 5.230 6.810 1.00 94.50 103 GLY A O 1
ATOM 736 N N . GLN A 1 104 ? 3.585 4.687 8.163 1.00 96.88 104 GLN A N 1
ATOM 737 C CA . GLN A 1 104 ? 4.142 3.623 7.352 1.00 96.88 104 GLN A CA 1
ATOM 738 C C . GLN A 1 104 ? 3.865 2.300 8.058 1.00 96.88 104 GLN A C 1
ATOM 740 O O . GLN A 1 104 ? 3.988 2.217 9.278 1.00 96.88 104 GLN A O 1
ATOM 745 N N . PHE A 1 105 ? 3.480 1.300 7.282 1.00 97.06 105 PHE A N 1
ATOM 746 C CA . PHE A 1 105 ? 3.110 -0.018 7.752 1.00 97.06 105 PHE A CA 1
ATOM 747 C C . PHE A 1 105 ? 3.751 -1.077 6.858 1.00 97.06 105 PHE A C 1
ATOM 749 O O . PHE A 1 105 ? 3.929 -0.869 5.657 1.00 97.06 105 PHE A O 1
ATOM 756 N N . PHE A 1 106 ? 4.068 -2.224 7.436 1.00 97.56 106 PHE A N 1
ATOM 757 C CA . PHE A 1 106 ? 4.713 -3.346 6.768 1.00 97.56 106 PHE A CA 1
ATOM 758 C C . PHE A 1 106 ? 3.838 -4.578 6.924 1.00 97.56 106 PHE A C 1
ATOM 760 O O . PHE A 1 106 ? 3.312 -4.830 8.011 1.00 97.56 106 PHE A O 1
ATOM 767 N N . ASP A 1 107 ? 3.652 -5.319 5.840 1.00 97.69 107 ASP A N 1
ATOM 768 C CA . ASP A 1 107 ? 2.972 -6.601 5.913 1.00 97.69 107 ASP A CA 1
ATOM 769 C C . ASP A 1 107 ? 3.819 -7.614 6.689 1.00 97.69 107 ASP A C 1
ATOM 771 O O . ASP A 1 107 ? 5.036 -7.688 6.539 1.00 97.69 107 ASP A O 1
ATOM 775 N N . GLU A 1 108 ? 3.173 -8.424 7.521 1.00 94.12 108 GLU A N 1
ATOM 776 C CA . GLU A 1 108 ? 3.872 -9.450 8.301 1.00 94.12 108 GLU A CA 1
ATOM 777 C C . GLU A 1 108 ? 4.299 -10.668 7.471 1.00 94.12 108 GLU A C 1
ATOM 779 O O . GLU A 1 108 ? 5.129 -11.459 7.923 1.00 94.12 108 GLU A O 1
ATOM 784 N N . ASN A 1 109 ? 3.702 -10.865 6.293 1.00 92.56 109 ASN A N 1
ATOM 785 C CA . ASN A 1 109 ? 3.779 -12.123 5.548 1.00 92.56 109 ASN A CA 1
ATOM 786 C C . ASN A 1 109 ? 4.462 -11.986 4.179 1.00 92.56 109 ASN A C 1
ATOM 788 O O . ASN A 1 109 ? 4.642 -12.991 3.489 1.00 92.56 109 ASN A O 1
ATOM 792 N N . SER A 1 110 ? 4.830 -10.773 3.770 1.00 94.75 110 SER A N 1
ATOM 793 C CA . SER A 1 110 ? 5.373 -10.472 2.447 1.00 94.75 110 SER A CA 1
ATOM 794 C C . SER A 1 110 ? 6.186 -9.175 2.447 1.00 94.75 110 SER A C 1
ATOM 796 O O . SER A 1 110 ? 6.251 -8.463 3.445 1.00 94.75 110 SER A O 1
ATOM 798 N N . ASP A 1 111 ? 6.775 -8.845 1.298 1.00 95.56 111 ASP A N 1
ATOM 799 C CA . ASP A 1 111 ? 7.526 -7.602 1.080 1.00 95.56 111 ASP A CA 1
ATOM 800 C C . ASP A 1 111 ? 6.619 -6.390 0.779 1.00 95.56 111 ASP A C 1
ATOM 802 O O . ASP A 1 111 ? 7.060 -5.399 0.187 1.00 95.56 111 ASP A O 1
ATOM 806 N N . LEU A 1 112 ? 5.337 -6.465 1.152 1.00 98.00 112 LEU A N 1
ATOM 807 C CA . LEU A 1 112 ? 4.393 -5.366 1.001 1.00 98.00 112 LEU A CA 1
ATOM 808 C C . LEU A 1 112 ? 4.647 -4.277 2.052 1.00 98.00 112 LEU A C 1
ATOM 810 O O . LEU A 1 112 ? 4.713 -4.528 3.254 1.00 98.00 112 LEU A O 1
ATOM 814 N N . THR A 1 113 ? 4.722 -3.031 1.597 1.00 98.31 113 THR A N 1
ATOM 815 C CA . THR A 1 113 ? 4.763 -1.832 2.442 1.00 98.31 113 THR A CA 1
ATOM 816 C C . THR A 1 113 ? 3.595 -0.929 2.081 1.00 98.31 113 THR A C 1
ATOM 818 O O . THR A 1 113 ? 3.264 -0.790 0.910 1.00 98.31 113 THR A O 1
ATOM 821 N N . MET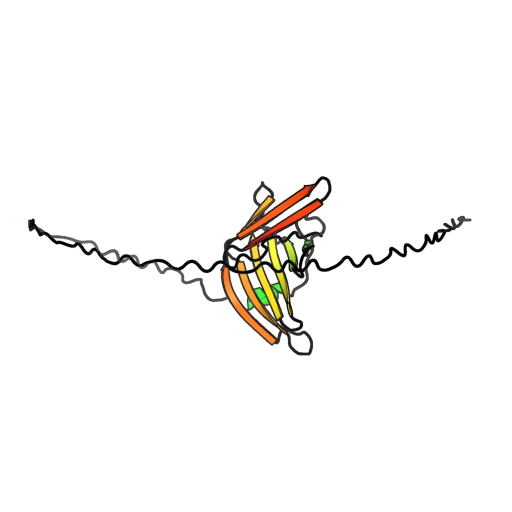 A 1 114 ? 2.980 -0.297 3.075 1.00 98.38 114 MET A N 1
ATOM 822 C CA . MET A 1 114 ? 1.864 0.629 2.920 1.00 98.38 114 MET A CA 1
ATOM 823 C C . MET A 1 114 ? 2.200 1.955 3.608 1.00 98.38 114 MET A C 1
ATOM 825 O O . MET A 1 114 ? 2.656 1.975 4.746 1.00 98.38 114 MET A O 1
ATOM 829 N N . VAL A 1 115 ? 1.960 3.075 2.934 1.00 97.69 115 VAL A N 1
ATOM 830 C CA . VAL A 1 115 ? 2.121 4.429 3.477 1.00 97.69 115 VAL A CA 1
ATOM 831 C C . VAL A 1 115 ? 0.794 5.162 3.348 1.00 97.69 115 VAL A C 1
ATOM 833 O O . VAL A 1 115 ? 0.295 5.331 2.236 1.00 97.69 115 VAL A O 1
ATOM 836 N N . LEU A 1 116 ? 0.232 5.589 4.481 1.00 96.44 116 LEU A N 1
ATOM 837 C CA . LEU A 1 116 ? -0.977 6.410 4.569 1.00 96.44 116 LEU A CA 1
ATOM 838 C C . LEU A 1 116 ? -0.591 7.834 4.970 1.00 96.44 116 LEU A C 1
ATOM 840 O O . LEU A 1 116 ? -0.155 8.062 6.100 1.00 96.44 116 LEU A O 1
ATOM 844 N N . ASP A 1 117 ? -0.839 8.786 4.075 1.00 95.06 117 ASP A N 1
ATOM 845 C CA . ASP A 1 117 ? -0.632 10.215 4.306 1.00 95.06 117 ASP A CA 1
ATOM 846 C C . ASP A 1 117 ? -1.981 10.936 4.391 1.00 95.06 117 ASP A C 1
ATOM 848 O O . ASP A 1 117 ? -2.776 10.881 3.449 1.00 95.06 117 ASP A O 1
ATOM 852 N N . ASN A 1 118 ? -2.239 11.658 5.484 1.00 93.69 118 ASN A N 1
ATOM 853 C CA . ASN A 1 118 ? -3.417 12.518 5.588 1.00 93.69 118 ASN A CA 1
ATOM 854 C C . ASN A 1 118 ? -3.239 13.768 4.712 1.00 93.69 118 ASN A C 1
ATOM 856 O O . ASN A 1 118 ? -2.286 14.529 4.875 1.00 93.69 118 ASN A O 1
ATOM 860 N N . ILE A 1 119 ? -4.180 13.995 3.796 1.00 93.94 119 ILE A N 1
ATOM 861 C CA . ILE A 1 119 ? -4.191 15.133 2.862 1.00 93.94 119 ILE A CA 1
ATOM 862 C C . ILE A 1 119 ? -5.297 16.158 3.183 1.00 93.94 119 ILE A C 1
ATOM 864 O O . ILE A 1 119 ? -5.703 16.953 2.338 1.00 93.94 119 ILE A O 1
ATOM 868 N N . GLY A 1 120 ? -5.803 16.151 4.416 1.00 91.75 120 GLY A N 1
ATOM 869 C CA . GLY A 1 120 ? -6.818 17.054 4.963 1.00 91.75 120 GLY A CA 1
ATOM 870 C C . GLY A 1 120 ? -8.254 16.598 4.705 1.00 91.75 120 GLY A C 1
ATOM 871 O O . GLY A 1 120 ? -9.078 16.600 5.616 1.00 91.75 120 GLY A O 1
ATOM 872 N N . ASN A 1 121 ? -8.561 16.180 3.476 1.00 90.69 121 ASN A N 1
ATOM 873 C CA . ASN A 1 121 ? -9.876 15.672 3.078 1.00 90.69 121 ASN A CA 1
ATOM 874 C C . ASN A 1 121 ? -9.871 14.157 2.823 1.00 90.69 121 ASN A C 1
ATOM 876 O O . ASN A 1 121 ? -10.696 13.668 2.059 1.00 90.69 121 ASN A O 1
ATOM 880 N N . GLY A 1 122 ? -8.939 13.417 3.412 1.00 94.62 122 GLY A N 1
ATOM 881 C CA . GLY A 1 122 ? -8.795 11.982 3.211 1.00 94.62 122 GLY A CA 1
ATOM 882 C C . GLY A 1 122 ? -7.344 11.555 3.294 1.00 94.62 122 GLY A C 1
ATOM 883 O O . GLY A 1 122 ? -6.511 12.258 3.866 1.00 94.62 122 GLY A O 1
ATOM 884 N N . TYR A 1 123 ? -7.060 10.410 2.693 1.00 96.12 123 TYR A N 1
ATOM 885 C CA . TYR A 1 123 ? -5.754 9.781 2.700 1.00 96.12 123 TYR A CA 1
ATOM 886 C C . TYR A 1 123 ? -5.263 9.568 1.278 1.00 96.12 123 TYR A C 1
ATOM 888 O O . TYR A 1 123 ? -6.006 9.102 0.412 1.00 96.12 123 TYR A O 1
ATOM 896 N N . LYS A 1 124 ? -3.991 9.889 1.062 1.00 96.75 124 LYS A N 1
ATOM 897 C CA . LYS A 1 124 ? -3.194 9.369 -0.044 1.00 96.75 124 LYS A CA 1
ATOM 898 C C . LYS A 1 124 ? -2.557 8.075 0.441 1.00 96.75 124 LYS A C 1
ATOM 900 O O . LYS A 1 124 ? -1.917 8.076 1.491 1.00 96.75 124 LYS A O 1
ATOM 905 N N . VAL A 1 125 ? -2.738 6.993 -0.305 1.00 97.69 125 VAL A N 1
ATOM 906 C CA . VAL A 1 125 ? -2.190 5.687 0.055 1.00 97.69 125 VAL A CA 1
ATOM 907 C C . VAL A 1 125 ? -1.271 5.191 -1.048 1.00 97.69 125 VAL A C 1
ATOM 909 O O . VAL A 1 125 ? -1.660 5.140 -2.214 1.00 97.69 125 VAL A O 1
ATOM 912 N N . ASN A 1 126 ? -0.053 4.830 -0.657 1.00 98.19 126 ASN A N 1
ATOM 913 C CA . ASN A 1 126 ? 0.931 4.181 -1.513 1.00 98.19 126 ASN A CA 1
ATOM 914 C C . ASN A 1 126 ? 1.189 2.784 -0.962 1.00 98.19 126 ASN A C 1
ATOM 916 O O . ASN A 1 126 ? 1.503 2.647 0.220 1.00 98.19 126 ASN A O 1
ATOM 920 N N . ILE A 1 127 ? 1.063 1.761 -1.797 1.00 98.38 127 ILE A N 1
ATOM 921 C CA . ILE A 1 127 ? 1.376 0.381 -1.433 1.00 98.38 127 ILE A CA 1
ATOM 922 C C . ILE A 1 127 ? 2.417 -0.123 -2.417 1.00 98.38 127 ILE A C 1
ATOM 924 O O . ILE A 1 127 ? 2.229 0.005 -3.621 1.00 98.38 127 ILE A O 1
ATOM 928 N N . SER A 1 128 ? 3.522 -0.674 -1.935 1.00 98.00 128 SER A N 1
ATOM 929 C CA . SER A 1 128 ? 4.597 -1.195 -2.777 1.00 98.00 128 SER A CA 1
ATOM 930 C C . SER A 1 128 ? 4.928 -2.633 -2.417 1.00 98.00 128 SER A C 1
ATOM 932 O O . SER A 1 128 ? 4.891 -3.007 -1.249 1.00 98.00 128 SER A O 1
ATOM 934 N N . CYS A 1 129 ? 5.259 -3.438 -3.423 1.00 97.62 129 CYS A N 1
ATOM 935 C CA . CYS A 1 129 ? 5.742 -4.804 -3.268 1.00 97.62 129 CYS A CA 1
ATOM 936 C C . CYS A 1 129 ? 7.040 -4.962 -4.052 1.00 97.62 129 CYS A C 1
ATOM 938 O O . CYS A 1 129 ? 7.075 -4.716 -5.261 1.00 97.62 129 CYS A O 1
ATOM 940 N N . LYS A 1 130 ? 8.112 -5.394 -3.386 1.00 96.31 130 LYS A N 1
ATOM 941 C CA . LYS A 1 130 ? 9.342 -5.761 -4.088 1.00 96.31 130 LYS A CA 1
ATOM 942 C C . LYS A 1 130 ? 9.124 -7.095 -4.812 1.00 96.31 130 LYS A C 1
ATOM 944 O O . LYS A 1 130 ? 8.988 -8.129 -4.172 1.00 96.31 130 LYS A O 1
ATOM 949 N N . VAL A 1 131 ? 9.133 -7.078 -6.144 1.00 96.75 131 VAL A N 1
ATOM 950 C CA . VAL A 1 131 ? 9.005 -8.295 -6.969 1.00 96.75 131 VAL A CA 1
ATOM 951 C C . VAL A 1 131 ? 10.379 -8.907 -7.244 1.00 96.75 131 VAL A C 1
ATOM 953 O O . VAL A 1 131 ? 10.551 -10.125 -7.229 1.00 96.75 131 VAL A O 1
ATOM 956 N N . SER A 1 132 ? 11.383 -8.061 -7.479 1.00 97.31 132 SER A N 1
ATOM 957 C CA . SER A 1 132 ? 12.785 -8.459 -7.629 1.00 97.31 132 SER A CA 1
ATOM 958 C C . SER A 1 132 ? 13.718 -7.313 -7.224 1.00 97.31 132 SER A C 1
ATOM 960 O O . SER A 1 132 ? 13.262 -6.254 -6.799 1.00 97.31 132 SER A O 1
ATOM 962 N N . ASP A 1 133 ? 15.034 -7.492 -7.351 1.00 95.81 133 ASP A N 1
ATOM 963 C CA . ASP A 1 133 ? 16.004 -6.417 -7.080 1.00 95.81 133 ASP A CA 1
ATOM 964 C C . ASP A 1 133 ? 15.858 -5.215 -8.023 1.00 95.81 133 ASP A C 1
ATOM 966 O O . ASP A 1 133 ? 16.268 -4.112 -7.674 1.00 95.81 133 ASP A O 1
ATOM 970 N N . THR A 1 134 ? 15.242 -5.414 -9.189 1.00 97.12 134 THR A N 1
ATOM 971 C CA . THR A 1 134 ? 15.074 -4.383 -10.217 1.00 97.12 134 THR A CA 1
ATOM 972 C C . THR A 1 134 ? 13.613 -4.070 -10.510 1.00 97.12 134 THR A C 1
ATOM 974 O O . THR A 1 134 ? 13.347 -3.353 -11.466 1.00 97.12 134 THR A O 1
ATOM 977 N N . GLN A 1 135 ? 12.656 -4.621 -9.758 1.00 97.50 135 GLN A N 1
ATOM 978 C CA . GLN A 1 135 ? 11.232 -4.462 -10.054 1.00 97.50 135 GLN A CA 1
ATOM 979 C C . GLN A 1 135 ? 10.401 -4.294 -8.785 1.00 97.50 135 GLN A C 1
ATOM 981 O O . GLN A 1 135 ? 10.487 -5.107 -7.861 1.00 97.50 135 GLN A O 1
ATOM 986 N N . ILE A 1 136 ? 9.561 -3.261 -8.784 1.00 97.88 136 ILE A N 1
ATOM 987 C CA . ILE A 1 136 ? 8.612 -2.945 -7.719 1.00 97.88 136 ILE A CA 1
ATOM 988 C C . ILE A 1 136 ? 7.224 -2.807 -8.343 1.00 97.88 136 ILE A C 1
ATOM 990 O O . ILE A 1 136 ? 7.035 -2.003 -9.256 1.00 97.88 136 ILE A O 1
ATOM 994 N N . ASP A 1 137 ? 6.253 -3.547 -7.821 1.00 98.06 137 ASP A N 1
ATOM 995 C CA . ASP A 1 137 ? 4.845 -3.261 -8.085 1.00 98.06 137 ASP A CA 1
ATOM 996 C C . ASP A 1 137 ? 4.397 -2.157 -7.125 1.00 98.06 137 ASP A C 1
ATOM 998 O O . ASP A 1 137 ? 4.672 -2.219 -5.923 1.00 98.06 137 ASP A O 1
ATOM 1002 N N . HIS A 1 138 ? 3.723 -1.137 -7.646 1.00 97.88 138 HIS A N 1
ATOM 1003 C CA . HIS A 1 138 ? 3.304 0.026 -6.877 1.00 97.88 138 HIS A CA 1
ATOM 1004 C C . HIS A 1 138 ? 1.837 0.360 -7.143 1.00 97.88 138 HIS A C 1
ATOM 1006 O O . HIS A 1 138 ? 1.439 0.562 -8.287 1.00 97.88 138 HIS A O 1
ATOM 1012 N N . TRP A 1 139 ? 1.043 0.458 -6.083 1.00 98.44 139 TRP A N 1
ATOM 1013 C CA . TRP A 1 139 ? -0.354 0.867 -6.107 1.00 98.44 139 TRP A CA 1
ATOM 1014 C C . TRP A 1 139 ? -0.490 2.235 -5.454 1.00 98.44 139 TRP A C 1
ATOM 1016 O O . TRP A 1 139 ? -0.066 2.450 -4.319 1.00 98.44 139 TRP A O 1
ATOM 1026 N N . TYR A 1 140 ? -1.125 3.150 -6.173 1.00 98.06 140 TYR A N 1
ATOM 1027 C CA . TYR A 1 140 ? -1.448 4.490 -5.711 1.00 98.06 140 TYR A CA 1
ATOM 1028 C C . TYR A 1 140 ? -2.960 4.658 -5.679 1.00 98.06 140 TYR A C 1
ATOM 1030 O O . TYR A 1 140 ? -3.624 4.400 -6.681 1.00 98.06 140 TYR A O 1
ATOM 1038 N N . LEU A 1 141 ? -3.517 5.117 -4.565 1.00 98.12 141 LEU A N 1
ATOM 1039 C CA . LEU A 1 141 ? -4.948 5.397 -4.442 1.00 98.12 141 LEU A CA 1
ATOM 1040 C C . LEU A 1 141 ? -5.204 6.544 -3.469 1.00 98.12 141 LEU A C 1
ATOM 1042 O O . LEU A 1 141 ? -4.337 6.926 -2.679 1.00 98.12 141 LEU A O 1
ATOM 1046 N N . THR A 1 142 ? -6.421 7.081 -3.495 1.00 97.38 142 THR A N 1
ATOM 1047 C CA . THR A 1 142 ? -6.884 7.998 -2.452 1.00 97.38 142 THR A CA 1
ATOM 1048 C C . THR A 1 142 ? -8.260 7.587 -1.952 1.00 97.38 142 THR A C 1
ATOM 1050 O O . THR A 1 142 ? -9.042 6.967 -2.667 1.00 97.38 142 THR A O 1
ATOM 1053 N N . GLY A 1 143 ? -8.572 7.922 -0.705 1.00 96.00 143 GLY A N 1
ATOM 1054 C CA . GLY A 1 143 ? -9.884 7.627 -0.144 1.00 96.00 143 GLY A CA 1
ATOM 1055 C C . GLY A 1 143 ? -10.086 8.227 1.235 1.00 96.00 143 GLY A C 1
ATOM 1056 O O . GLY A 1 143 ? -9.229 8.931 1.766 1.00 96.00 143 GLY A O 1
ATOM 1057 N N . GLN A 1 144 ? -11.242 7.955 1.823 1.00 95.88 144 GLN A N 1
ATOM 1058 C CA . GLN A 1 144 ? -11.571 8.332 3.193 1.00 95.88 144 GLN A CA 1
ATOM 1059 C C . GLN A 1 144 ? -12.035 7.087 3.935 1.00 95.88 144 GLN A C 1
ATOM 1061 O O . GLN A 1 144 ? -12.794 6.295 3.375 1.00 95.88 144 GLN A O 1
ATOM 1066 N N . PHE A 1 145 ? -11.613 6.931 5.189 1.00 94.94 145 PHE A N 1
ATOM 1067 C CA . PHE A 1 145 ? -12.233 5.946 6.062 1.00 94.94 145 PHE A CA 1
ATOM 1068 C C . PHE A 1 145 ? -13.688 6.338 6.301 1.00 94.94 145 PHE A C 1
ATOM 1070 O O . PHE A 1 145 ? -13.990 7.464 6.706 1.00 94.94 145 PHE A O 1
ATOM 1077 N N . ASP A 1 146 ? -14.591 5.397 6.062 1.00 90.25 146 ASP A N 1
ATOM 1078 C CA . ASP A 1 146 ? -15.949 5.505 6.544 1.00 90.25 146 ASP A CA 1
ATOM 1079 C C . ASP A 1 146 ? -15.942 5.474 8.084 1.00 90.25 146 ASP A C 1
ATOM 1081 O O . ASP A 1 146 ? -14.976 5.063 8.734 1.00 90.25 146 ASP A O 1
ATOM 1085 N N . GLY A 1 147 ? -17.031 5.912 8.714 1.00 78.06 147 GLY A N 1
ATOM 1086 C CA . GLY A 1 147 ? -17.162 5.873 10.177 1.00 78.06 147 GLY A CA 1
ATOM 1087 C C . GLY A 1 147 ? -17.099 4.462 10.792 1.00 78.06 147 GLY A C 1
ATOM 1088 O O . GLY A 1 147 ? -17.371 4.319 11.982 1.00 78.06 147 GLY A O 1
ATOM 1089 N N . ARG A 1 148 ? -16.799 3.424 9.999 1.00 81.06 148 ARG A N 1
ATOM 1090 C CA . ARG A 1 148 ? -16.581 2.029 10.393 1.00 81.06 148 ARG A CA 1
ATOM 1091 C C . ARG A 1 148 ? -15.134 1.580 10.160 1.00 81.06 148 ARG A C 1
ATOM 1093 O O . ARG A 1 148 ? -14.872 0.384 10.210 1.00 81.06 148 ARG A O 1
ATOM 1100 N N . ALA A 1 149 ? -14.211 2.521 9.953 1.00 89.75 149 ALA A N 1
ATOM 1101 C CA . ALA A 1 149 ? -12.795 2.255 9.731 1.00 89.75 149 ALA A CA 1
ATOM 1102 C C . ALA A 1 149 ? -12.498 1.421 8.469 1.00 89.75 149 ALA A C 1
ATOM 1104 O O . ALA A 1 149 ? -11.513 0.678 8.425 1.00 89.75 149 ALA A O 1
ATOM 1105 N N . VAL A 1 150 ? -13.312 1.593 7.420 1.00 96.38 150 VAL A N 1
ATOM 1106 C CA . VAL A 1 150 ? -13.055 1.054 6.078 1.00 96.38 150 VAL A CA 1
ATOM 1107 C C . VAL A 1 150 ? -12.877 2.195 5.079 1.00 96.38 150 VAL A C 1
ATOM 1109 O O . VAL A 1 150 ? -13.766 3.018 4.887 1.00 96.38 150 VAL A O 1
ATOM 1112 N N . LEU A 1 151 ? -11.725 2.254 4.422 1.00 97.31 151 LEU A N 1
ATOM 1113 C CA . LEU A 1 151 ? -11.446 3.146 3.305 1.00 97.31 151 LEU A CA 1
ATOM 1114 C C . LEU A 1 151 ? -11.748 2.407 2.007 1.00 97.31 151 LEU A C 1
ATOM 1116 O O . LEU A 1 151 ? -11.003 1.519 1.601 1.00 97.31 151 LEU A O 1
ATOM 1120 N N . HIS A 1 152 ? -12.840 2.784 1.351 1.00 97.38 152 HIS A N 1
ATOM 1121 C CA . HIS A 1 152 ? -13.155 2.328 0.000 1.00 97.38 152 HIS A CA 1
ATOM 1122 C C . HIS A 1 152 ? -12.535 3.267 -1.033 1.00 97.38 152 HIS A C 1
ATOM 1124 O O . HIS A 1 152 ? -12.513 4.484 -0.835 1.00 97.38 152 HIS A O 1
ATOM 1130 N N . TYR A 1 153 ? -12.073 2.708 -2.148 1.00 97.38 153 TYR A N 1
ATOM 1131 C CA . TYR A 1 153 ? -11.512 3.477 -3.255 1.00 97.38 153 TYR A CA 1
ATOM 1132 C C . TYR A 1 153 ? -12.018 2.962 -4.605 1.00 97.38 153 TYR A C 1
ATOM 1134 O O . TYR A 1 153 ? -12.412 1.805 -4.749 1.00 97.38 153 TYR A O 1
ATOM 1142 N N . ASN A 1 154 ? -12.009 3.842 -5.604 1.00 97.88 154 ASN A N 1
ATOM 1143 C CA . ASN A 1 154 ? -12.370 3.542 -6.996 1.00 97.88 154 ASN A CA 1
ATOM 1144 C C . ASN A 1 154 ? -11.435 4.215 -8.014 1.00 97.88 154 ASN A C 1
ATOM 1146 O O . ASN A 1 154 ? -11.776 4.379 -9.183 1.00 97.88 154 ASN A O 1
ATOM 1150 N N . ASN A 1 155 ? -10.272 4.652 -7.543 1.00 96.88 155 ASN A N 1
ATOM 1151 C CA . ASN A 1 155 ? -9.299 5.444 -8.278 1.00 96.88 155 ASN A CA 1
ATOM 1152 C C . ASN A 1 155 ? -7.872 4.914 -8.075 1.00 96.88 155 ASN A C 1
ATOM 1154 O O . ASN A 1 155 ? -6.911 5.683 -8.124 1.00 96.88 155 ASN A O 1
ATOM 1158 N N . CYS A 1 156 ? -7.723 3.610 -7.831 1.00 98.31 156 CYS A N 1
ATOM 1159 C CA . CYS A 1 156 ? -6.402 3.015 -7.713 1.00 98.31 156 CYS A CA 1
ATOM 1160 C C . CYS A 1 156 ? -5.716 2.951 -9.080 1.00 98.31 156 CYS A C 1
ATOM 1162 O O . CYS A 1 156 ? -6.339 2.652 -10.101 1.00 98.31 156 CYS A O 1
ATOM 1164 N N . SER A 1 157 ? -4.426 3.250 -9.103 1.00 98.38 157 SER A N 1
ATOM 1165 C CA . SER A 1 157 ? -3.558 3.040 -10.252 1.00 98.38 157 SER A CA 1
ATOM 1166 C C . SER A 1 157 ? -2.421 2.116 -9.853 1.00 98.38 157 SER A C 1
ATOM 1168 O O . SER A 1 157 ? -1.783 2.341 -8.824 1.00 98.38 157 SER A O 1
ATOM 1170 N N . LYS A 1 158 ? -2.166 1.096 -10.673 1.00 98.00 158 LYS A N 1
ATOM 1171 C CA . LYS A 1 158 ? -1.034 0.187 -10.505 1.00 98.00 158 LYS A CA 1
ATOM 1172 C C . LYS A 1 158 ? 0.044 0.493 -11.531 1.00 98.00 158 LYS A C 1
ATOM 1174 O O . LYS A 1 158 ? -0.237 0.620 -12.726 1.00 98.00 158 LYS A O 1
ATOM 1179 N N . TYR A 1 159 ? 1.279 0.522 -11.059 1.00 97.81 159 TYR A N 1
ATOM 1180 C CA . TYR A 1 159 ? 2.483 0.723 -11.843 1.00 97.81 159 TYR A CA 1
ATOM 1181 C C . TYR A 1 159 ? 3.477 -0.406 -11.591 1.00 97.81 159 TYR A C 1
ATOM 1183 O O . TYR A 1 159 ? 3.590 -0.903 -10.471 1.00 97.81 159 TYR A O 1
ATOM 1191 N N . ILE A 1 160 ? 4.232 -0.769 -12.621 1.00 97.75 160 ILE A N 1
ATOM 1192 C CA . ILE A 1 160 ? 5.452 -1.562 -12.497 1.00 97.75 160 ILE A CA 1
ATOM 1193 C C . ILE A 1 160 ? 6.621 -0.594 -12.637 1.00 97.75 160 ILE A C 1
ATOM 1195 O O . ILE A 1 160 ? 6.802 0.029 -13.683 1.00 97.75 160 ILE A O 1
ATOM 1199 N N . VAL A 1 161 ? 7.409 -0.463 -11.579 1.00 97.25 161 VAL A N 1
ATOM 1200 C CA . VAL A 1 161 ? 8.600 0.383 -11.541 1.00 97.25 161 VAL A CA 1
ATOM 1201 C C . VAL A 1 161 ? 9.819 -0.504 -11.748 1.00 97.25 161 VAL A C 1
ATOM 1203 O O . VAL A 1 161 ? 10.072 -1.409 -10.952 1.00 97.25 161 VAL A O 1
ATOM 1206 N N . THR A 1 162 ? 10.585 -0.237 -12.804 1.00 97.44 162 THR A N 1
ATOM 1207 C CA . THR A 1 162 ? 11.862 -0.916 -13.059 1.00 97.44 162 THR A CA 1
ATOM 1208 C C . THR A 1 162 ? 13.009 -0.034 -12.593 1.00 97.44 162 THR A C 1
ATOM 1210 O O . THR A 1 162 ? 13.048 1.155 -12.917 1.00 97.44 162 THR A O 1
ATOM 1213 N N . LEU A 1 163 ? 13.951 -0.606 -11.847 1.00 95.56 163 LEU A N 1
ATOM 1214 C CA . LEU A 1 163 ? 15.140 0.084 -11.352 1.00 95.56 163 LEU A CA 1
ATOM 1215 C C . LEU A 1 163 ? 16.362 -0.213 -12.232 1.00 95.56 163 LEU A C 1
ATOM 1217 O O . LEU A 1 163 ? 16.512 -1.324 -12.741 1.00 95.56 163 LEU A O 1
ATOM 1221 N N . ASP A 1 164 ? 17.232 0.780 -12.400 1.00 96.00 164 ASP A N 1
ATOM 1222 C CA . ASP A 1 164 ? 18.541 0.634 -13.033 1.00 96.00 164 ASP A CA 1
ATOM 1223 C C . ASP A 1 164 ? 19.582 0.021 -12.073 1.00 96.00 164 ASP A C 1
ATOM 1225 O O . ASP A 1 164 ? 19.307 -0.275 -10.909 1.00 96.00 164 ASP A O 1
ATOM 1229 N N . GLU A 1 165 ? 20.815 -0.155 -12.554 1.00 95.62 165 GLU A N 1
ATOM 1230 C CA . GLU A 1 165 ? 21.929 -0.714 -11.769 1.00 95.62 165 GLU A CA 1
ATOM 1231 C C . GLU A 1 165 ? 22.301 0.125 -10.529 1.00 95.62 165 GLU A C 1
ATOM 1233 O O . GLU A 1 165 ? 22.954 -0.382 -9.617 1.00 95.62 165 GLU A O 1
ATOM 1238 N N . ASN A 1 166 ? 21.889 1.396 -10.474 1.00 95.12 166 ASN A N 1
ATOM 1239 C CA . ASN A 1 166 ? 22.117 2.289 -9.338 1.00 95.12 166 ASN A CA 1
ATOM 1240 C C . ASN A 1 166 ? 20.946 2.279 -8.341 1.00 95.12 166 ASN A C 1
ATOM 1242 O O . ASN A 1 166 ? 20.993 3.005 -7.347 1.00 95.12 166 ASN A O 1
ATOM 1246 N N . GLY A 1 167 ? 19.897 1.488 -8.597 1.00 91.25 167 GLY A N 1
ATOM 1247 C CA . GLY A 1 167 ? 18.667 1.476 -7.808 1.00 91.25 167 GLY A CA 1
ATOM 1248 C C . GLY A 1 167 ? 17.749 2.673 -8.076 1.00 91.25 167 GLY A C 1
ATOM 1249 O O . GLY A 1 167 ? 16.840 2.925 -7.287 1.00 91.25 167 GLY A O 1
ATOM 1250 N N . MET A 1 168 ? 17.977 3.421 -9.159 1.00 93.44 168 MET A N 1
ATOM 1251 C CA . MET A 1 168 ? 17.141 4.550 -9.572 1.00 93.44 168 MET A CA 1
ATOM 1252 C C . MET A 1 168 ? 16.050 4.080 -10.532 1.00 93.44 168 MET A C 1
ATOM 1254 O O . MET A 1 168 ? 16.224 3.094 -11.239 1.00 93.44 168 MET A O 1
ATOM 1258 N N . THR A 1 169 ? 14.926 4.791 -10.610 1.00 94.62 169 THR A N 1
ATOM 1259 C CA . THR A 1 169 ? 13.861 4.452 -11.566 1.00 94.62 169 THR A CA 1
ATOM 1260 C C . THR A 1 169 ? 14.350 4.577 -13.011 1.00 94.62 169 THR A C 1
ATOM 1262 O O . THR A 1 169 ? 14.682 5.669 -13.466 1.00 94.62 169 THR A O 1
ATOM 1265 N N . SER A 1 170 ? 14.352 3.458 -13.736 1.00 94.69 170 SER A N 1
ATOM 1266 C CA . SER A 1 170 ? 14.639 3.391 -15.171 1.00 94.69 170 SER A CA 1
ATOM 1267 C C . SER A 1 170 ? 13.375 3.516 -16.022 1.00 94.69 170 SER A C 1
ATOM 1269 O O . SER A 1 170 ? 13.427 4.115 -17.094 1.00 94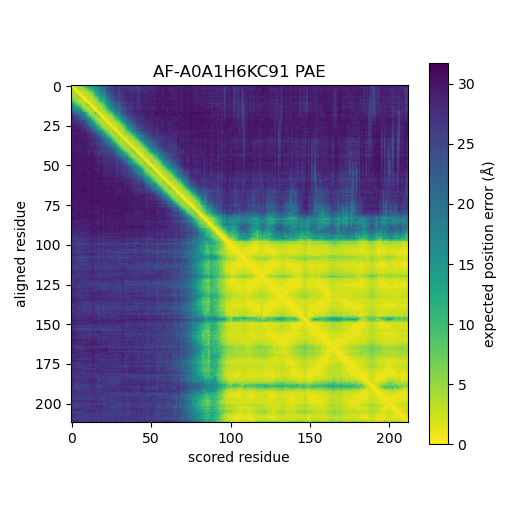.69 170 SER A O 1
ATOM 1271 N N . SER A 1 171 ? 12.262 2.917 -15.593 1.00 93.31 171 SER A N 1
ATOM 1272 C CA . SER A 1 171 ? 10.969 3.007 -16.279 1.00 93.31 171 SER A CA 1
ATOM 1273 C C . SER A 1 171 ? 9.807 2.817 -15.308 1.00 93.31 171 SER A C 1
ATOM 1275 O O . SER A 1 171 ? 9.958 2.195 -14.253 1.00 93.31 171 SER A O 1
ATOM 1277 N N . THR A 1 172 ? 8.646 3.332 -15.707 1.00 96.38 172 THR A N 1
ATOM 1278 C CA . THR A 1 172 ? 7.376 3.171 -15.000 1.00 96.38 172 THR A CA 1
ATOM 1279 C C . THR A 1 172 ? 6.315 2.775 -16.017 1.00 96.38 172 THR A C 1
ATOM 1281 O O . THR A 1 172 ? 5.942 3.580 -16.869 1.00 96.38 172 THR A O 1
ATOM 1284 N N . ASP A 1 173 ? 5.820 1.545 -15.922 1.00 96.81 173 ASP A N 1
ATOM 1285 C CA . ASP A 1 173 ? 4.768 1.031 -16.794 1.00 96.81 173 ASP A CA 1
ATOM 1286 C C . ASP A 1 173 ? 3.429 1.067 -16.058 1.00 96.81 173 ASP A C 1
ATOM 1288 O O . ASP A 1 173 ? 3.284 0.499 -14.977 1.00 96.81 173 ASP A O 1
ATOM 1292 N N . THR A 1 174 ? 2.432 1.735 -16.637 1.00 97.44 174 THR A N 1
ATOM 1293 C CA . THR A 1 174 ? 1.073 1.752 -16.076 1.00 97.44 174 THR A CA 1
ATOM 1294 C C . THR A 1 174 ? 0.363 0.446 -16.423 1.00 97.44 174 THR A C 1
ATOM 1296 O O . THR A 1 174 ? 0.194 0.131 -17.600 1.00 97.44 174 THR A O 1
ATOM 1299 N N . VAL A 1 175 ? -0.075 -0.299 -15.408 1.00 97.94 175 VAL A N 1
ATOM 1300 C CA . VAL A 1 175 ? -0.819 -1.558 -15.579 1.00 97.94 175 VAL A CA 1
ATOM 1301 C C . VAL A 1 175 ? -2.313 -1.280 -15.697 1.00 97.94 175 VAL A C 1
ATOM 1303 O O . VAL A 1 175 ? -2.968 -1.768 -16.614 1.00 97.94 175 VAL A O 1
ATOM 1306 N N . TYR A 1 176 ? -2.849 -0.468 -14.787 1.00 97.88 176 TYR A N 1
ATOM 1307 C CA . TYR A 1 176 ? -4.215 0.038 -14.858 1.00 97.88 176 TYR A CA 1
ATOM 1308 C C . TYR A 1 176 ? -4.342 1.358 -14.104 1.00 97.88 176 TYR A C 1
ATOM 1310 O O . TYR A 1 176 ? -3.579 1.653 -13.185 1.00 97.88 176 TYR A O 1
ATOM 1318 N N . THR A 1 177 ? -5.355 2.123 -14.482 1.00 95.88 177 THR A N 1
ATOM 1319 C CA . THR A 1 177 ? -5.886 3.272 -13.751 1.00 95.88 177 THR A CA 1
ATOM 1320 C C . THR A 1 177 ? -7.383 3.008 -13.595 1.00 95.88 177 THR A C 1
ATOM 1322 O O . THR A 1 177 ? -7.989 2.455 -14.514 1.00 95.88 177 THR A O 1
ATOM 1325 N N . ASN A 1 178 ? -7.984 3.348 -12.452 1.00 95.75 178 ASN A N 1
ATOM 1326 C CA . ASN A 1 178 ? -9.384 3.045 -12.077 1.00 95.75 178 ASN A CA 1
ATOM 1327 C C . ASN A 1 178 ? -9.623 1.682 -11.395 1.00 95.75 178 ASN A C 1
ATOM 1329 O O . ASN A 1 178 ? -10.693 1.091 -11.540 1.00 95.75 178 ASN A O 1
ATOM 1333 N N . GLY A 1 179 ? -8.654 1.184 -10.628 1.00 98.00 179 GLY A N 1
ATOM 1334 C CA . GLY A 1 179 ? -8.883 0.053 -9.734 1.00 98.00 179 GLY A CA 1
ATOM 1335 C C . GLY A 1 179 ? -9.806 0.404 -8.568 1.00 98.00 179 GLY A C 1
ATOM 1336 O O . GLY A 1 179 ? -9.812 1.538 -8.074 1.00 98.00 179 GLY A O 1
ATOM 1337 N N . THR A 1 180 ? -10.578 -0.587 -8.131 1.00 98.38 180 THR A N 1
ATOM 1338 C CA . THR A 1 180 ? -11.448 -0.524 -6.953 1.00 98.38 180 THR A CA 1
ATOM 1339 C C . THR A 1 180 ? -10.931 -1.455 -5.867 1.00 98.38 180 THR A C 1
ATOM 1341 O O . THR A 1 180 ? -10.141 -2.358 -6.137 1.00 98.38 180 THR A O 1
ATOM 1344 N N . GLY A 1 181 ? -11.350 -1.217 -4.631 1.00 98.19 181 GLY A N 1
ATOM 1345 C CA . GLY A 1 181 ? -11.000 -2.084 -3.517 1.00 98.19 181 GLY A CA 1
ATOM 1346 C C . GLY A 1 181 ? -11.247 -1.415 -2.177 1.00 98.19 181 GLY A C 1
ATOM 1347 O O . GLY A 1 181 ? -12.029 -0.459 -2.060 1.00 98.19 181 GLY A O 1
ATOM 1348 N N . TYR A 1 182 ? -10.583 -1.929 -1.145 1.00 98.00 182 TYR A N 1
ATOM 1349 C CA . TYR A 1 182 ? -10.692 -1.372 0.195 1.00 98.00 182 TYR A CA 1
ATOM 1350 C C . TYR A 1 182 ? -9.438 -1.576 1.045 1.00 98.00 182 TYR A C 1
ATOM 1352 O O . TYR A 1 182 ? -8.655 -2.504 0.848 1.00 98.00 182 TYR A O 1
ATOM 1360 N N . ILE A 1 183 ? -9.303 -0.714 2.048 1.00 98.25 183 ILE A N 1
ATOM 1361 C CA . ILE A 1 183 ? -8.405 -0.873 3.188 1.00 98.25 183 ILE A CA 1
ATOM 1362 C C . ILE A 1 183 ? -9.270 -0.842 4.442 1.00 98.25 183 ILE A C 1
ATOM 1364 O O . ILE A 1 183 ? -10.084 0.062 4.603 1.00 98.25 183 ILE A O 1
ATOM 1368 N N . ALA A 1 184 ? -9.122 -1.812 5.335 1.00 97.12 184 ALA A N 1
ATOM 1369 C CA . ALA A 1 184 ? -9.898 -1.866 6.570 1.00 97.12 184 ALA A CA 1
ATOM 1370 C C . ALA A 1 184 ? -8.995 -2.091 7.774 1.00 97.12 184 ALA A C 1
ATOM 1372 O O . ALA A 1 184 ? -8.005 -2.817 7.690 1.00 97.12 184 ALA A O 1
ATOM 1373 N N . ILE A 1 185 ? -9.370 -1.507 8.906 1.00 95.69 185 ILE A N 1
ATOM 1374 C CA . ILE A 1 185 ? -8.762 -1.857 10.188 1.00 95.69 185 ILE A CA 1
ATOM 1375 C C . ILE A 1 185 ? -9.280 -3.230 10.607 1.00 95.69 185 ILE A C 1
ATOM 1377 O O . ILE A 1 185 ? -10.481 -3.496 10.559 1.00 95.69 185 ILE A O 1
ATOM 1381 N N . SER A 1 186 ? -8.369 -4.109 11.009 1.00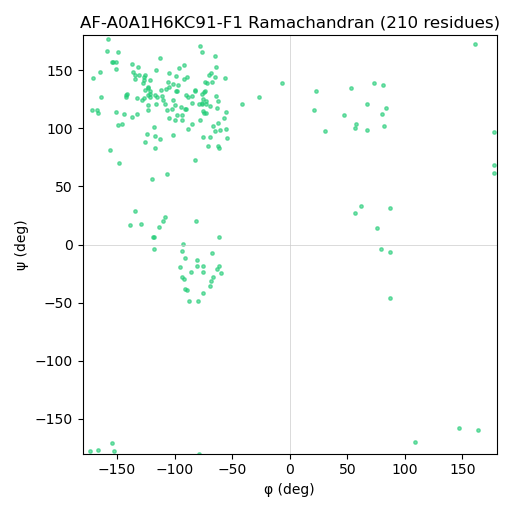 94.62 186 SER A N 1
ATOM 1382 C CA . SER A 1 186 ? -8.682 -5.468 11.435 1.00 94.62 186 SER A CA 1
ATOM 1383 C C . SER A 1 186 ? -7.946 -5.812 12.723 1.00 94.62 186 SER A C 1
ATOM 1385 O O . SER A 1 186 ? -6.798 -5.423 12.924 1.00 94.62 186 SER A O 1
ATOM 1387 N N . GLU A 1 187 ? -8.599 -6.617 13.559 1.00 93.88 187 GLU A N 1
ATOM 1388 C CA . GLU A 1 187 ? -8.059 -7.132 14.818 1.00 93.88 187 GLU A CA 1
ATOM 1389 C C . GLU A 1 187 ? -7.831 -8.652 14.719 1.00 93.88 187 GLU A C 1
ATOM 1391 O O . GLU A 1 187 ? -8.702 -9.394 14.257 1.00 93.88 187 GLU A O 1
ATOM 1396 N N . ARG A 1 188 ? -6.662 -9.133 15.154 1.00 91.69 188 ARG A N 1
ATOM 1397 C CA . ARG A 1 188 ? -6.252 -10.548 15.216 1.00 91.69 188 ARG A CA 1
ATOM 1398 C C . ARG A 1 188 ? -5.942 -10.959 16.659 1.00 91.69 188 ARG A C 1
ATOM 1400 O O . ARG A 1 188 ? -4.866 -11.445 16.983 1.00 91.69 188 ARG A O 1
ATOM 1407 N N . GLY A 1 189 ? -6.907 -10.774 17.553 1.00 87.44 189 GLY A N 1
ATOM 1408 C CA . GLY A 1 189 ? -6.736 -11.018 18.989 1.00 87.44 189 GLY A CA 1
ATOM 1409 C C . GLY A 1 189 ? -6.703 -9.718 19.789 1.00 87.44 189 GLY A C 1
ATOM 1410 O O . GLY A 1 189 ? -7.043 -8.665 19.267 1.00 87.44 189 GLY A O 1
ATOM 1411 N N . ALA A 1 190 ? -6.349 -9.804 21.073 1.00 84.00 190 ALA A N 1
ATOM 1412 C CA . ALA A 1 190 ? -6.566 -8.709 22.024 1.00 84.00 190 ALA A CA 1
ATOM 1413 C C . ALA A 1 190 ? -5.694 -7.463 21.778 1.00 84.00 190 ALA A C 1
ATOM 1415 O O . ALA A 1 190 ? -6.151 -6.359 22.047 1.00 84.00 190 ALA A O 1
ATOM 1416 N N . ASP A 1 191 ? -4.476 -7.642 21.259 1.00 87.62 191 ASP A N 1
ATOM 1417 C CA . ASP A 1 191 ? -3.479 -6.569 21.106 1.00 87.62 191 ASP A CA 1
ATOM 1418 C C . ASP A 1 191 ? -2.904 -6.506 19.681 1.00 87.62 191 ASP A C 1
ATOM 1420 O O . ASP A 1 191 ? -1.833 -5.945 19.453 1.00 87.62 191 ASP A O 1
ATOM 1424 N N . ASP A 1 192 ? -3.588 -7.125 18.719 1.00 91.88 192 ASP A N 1
ATOM 1425 C CA . ASP A 1 192 ? -3.095 -7.255 17.353 1.00 91.88 192 ASP A CA 1
ATOM 1426 C C . ASP A 1 192 ? -4.016 -6.520 16.378 1.00 91.88 192 ASP A C 1
ATOM 1428 O O . ASP A 1 192 ? -4.931 -7.102 15.803 1.00 91.88 192 ASP A O 1
ATOM 1432 N N . THR A 1 193 ? -3.818 -5.210 16.250 1.00 94.12 193 THR A N 1
ATOM 1433 C CA . THR A 1 193 ? -4.557 -4.365 15.303 1.00 94.12 193 THR A CA 1
ATOM 1434 C C . THR A 1 193 ? -3.650 -3.969 14.148 1.00 94.12 193 THR A C 1
ATOM 1436 O O . THR A 1 193 ? -2.522 -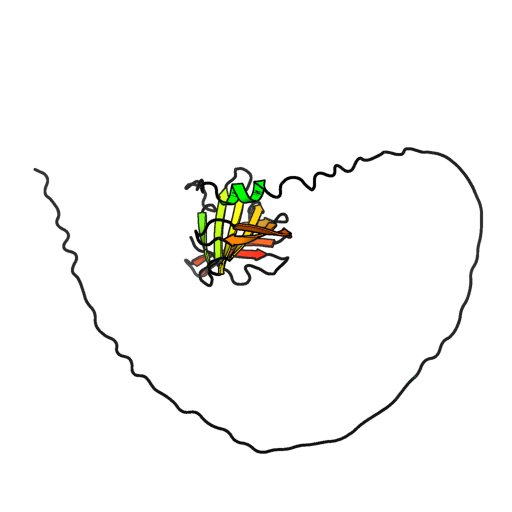3.525 14.360 1.00 94.12 193 THR A O 1
ATOM 1439 N N . GLY A 1 194 ? -4.161 -4.086 12.930 1.00 95.56 194 GLY A N 1
ATOM 1440 C CA . GLY A 1 194 ? -3.456 -3.711 11.711 1.00 95.56 194 GLY A CA 1
ATOM 1441 C C . GLY A 1 194 ? -4.427 -3.357 10.595 1.00 95.56 194 GLY A C 1
ATOM 1442 O O . GLY A 1 194 ? -5.636 -3.250 10.815 1.00 95.56 194 GLY A O 1
ATOM 1443 N N . TYR A 1 195 ? -3.896 -3.193 9.389 1.00 97.44 195 TYR A N 1
ATOM 1444 C CA . TYR A 1 195 ? -4.705 -2.965 8.195 1.00 97.44 195 TYR A CA 1
ATOM 1445 C C . TYR A 1 195 ? -4.740 -4.209 7.323 1.00 97.44 195 TYR A C 1
ATOM 1447 O O . TYR A 1 195 ? -3.723 -4.863 7.118 1.00 97.44 195 TYR A O 1
ATOM 1455 N N . VAL A 1 196 ? -5.904 -4.511 6.766 1.00 97.44 196 VAL A N 1
ATOM 1456 C CA . VAL A 1 196 ? -6.050 -5.426 5.631 1.00 97.44 196 VAL A CA 1
ATOM 1457 C C . VAL A 1 196 ? -6.321 -4.604 4.381 1.00 97.44 196 VAL A C 1
ATOM 1459 O O . VAL A 1 196 ? -6.957 -3.552 4.453 1.00 97.44 196 VAL A O 1
ATOM 1462 N N . TRP A 1 197 ? -5.855 -5.085 3.236 1.00 98.12 197 TRP A N 1
ATOM 1463 C CA . TRP A 1 197 ? -6.051 -4.444 1.941 1.00 98.12 197 TRP A CA 1
ATOM 1464 C C . TRP A 1 197 ? -6.463 -5.489 0.912 1.00 98.12 197 TRP A C 1
ATOM 1466 O O . TRP A 1 197 ? -5.980 -6.617 0.953 1.00 98.12 197 TRP A O 1
ATOM 1476 N N . SER A 1 198 ? -7.361 -5.115 0.009 1.00 97.94 198 SER A N 1
ATOM 1477 C CA . SER A 1 198 ? -7.716 -5.917 -1.156 1.00 97.94 198 SER A CA 1
ATOM 1478 C C . SER A 1 198 ? -7.937 -4.992 -2.341 1.00 97.94 198 SER A C 1
ATOM 1480 O O . SER A 1 198 ? -8.725 -4.049 -2.238 1.00 97.94 198 SER A O 1
ATOM 1482 N N . ASP A 1 199 ? -7.275 -5.289 -3.454 1.00 98.38 199 ASP A N 1
ATOM 1483 C CA . ASP A 1 199 ? -7.570 -4.700 -4.757 1.00 98.38 199 ASP A CA 1
ATOM 1484 C C . ASP A 1 199 ? -8.455 -5.644 -5.578 1.00 98.38 199 ASP A C 1
ATOM 1486 O O . ASP A 1 199 ? -8.180 -6.838 -5.668 1.00 98.38 199 ASP A O 1
ATOM 1490 N N . ASP A 1 200 ? -9.531 -5.131 -6.167 1.00 98.31 200 ASP A N 1
ATOM 1491 C CA . ASP A 1 200 ? -10.511 -5.953 -6.881 1.00 98.31 200 ASP A CA 1
ATOM 1492 C C . ASP A 1 200 ? -10.070 -6.310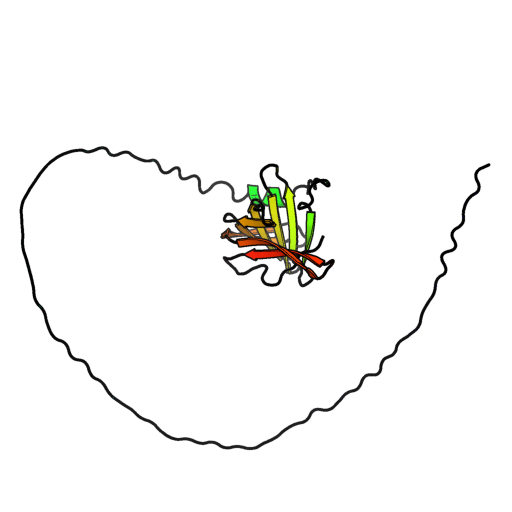 -8.312 1.00 98.31 200 ASP A C 1
ATOM 1494 O O . ASP A 1 200 ? -10.628 -7.235 -8.907 1.00 98.31 200 ASP A O 1
ATOM 1498 N N . VAL A 1 201 ? -9.107 -5.582 -8.898 1.00 97.88 201 VAL A N 1
ATOM 1499 C CA . VAL A 1 201 ? -8.700 -5.769 -10.301 1.00 97.88 201 VAL A CA 1
ATOM 1500 C C . VAL A 1 201 ? -7.776 -6.968 -10.444 1.00 97.88 201 VAL A C 1
ATOM 1502 O O . VAL A 1 201 ? -7.986 -7.805 -11.324 1.00 97.88 201 VAL A O 1
ATOM 1505 N N . ASP A 1 202 ? -6.751 -7.058 -9.596 1.00 96.88 202 ASP A N 1
ATOM 1506 C CA . ASP A 1 202 ? -5.751 -8.129 -9.648 1.00 96.88 202 ASP A CA 1
ATOM 1507 C C . ASP A 1 202 ? -5.716 -9.011 -8.390 1.00 96.88 202 ASP A C 1
ATOM 1509 O O . ASP A 1 202 ? -4.875 -9.909 -8.296 1.00 96.88 202 ASP A O 1
ATOM 1513 N N . ASN A 1 203 ? -6.656 -8.814 -7.454 1.00 96.56 203 ASN A N 1
ATOM 1514 C CA . ASN A 1 203 ? -6.713 -9.521 -6.171 1.00 96.56 203 ASN A CA 1
ATOM 1515 C C . ASN A 1 203 ? -5.417 -9.352 -5.346 1.00 96.56 203 ASN A C 1
ATOM 1517 O O . ASN A 1 203 ? -5.064 -10.221 -4.539 1.00 96.56 203 ASN A O 1
ATOM 1521 N N . ALA A 1 204 ? -4.685 -8.247 -5.547 1.00 96.88 204 ALA A N 1
ATOM 1522 C CA . ALA A 1 204 ? -3.544 -7.899 -4.713 1.00 96.88 204 ALA A CA 1
ATOM 1523 C C . ALA A 1 204 ? -3.979 -7.619 -3.268 1.00 96.88 204 ALA A C 1
ATOM 1525 O O . ALA A 1 204 ? -5.120 -7.253 -2.985 1.00 96.88 204 ALA A O 1
ATOM 1526 N N . GLY A 1 205 ? -3.056 -7.844 -2.333 1.00 95.56 205 GLY A N 1
ATOM 1527 C CA . GLY A 1 205 ? -3.316 -7.686 -0.901 1.00 95.56 205 GLY A CA 1
ATOM 1528 C C . GLY A 1 205 ? -4.058 -8.857 -0.251 1.00 95.56 205 GLY A C 1
ATOM 1529 O O . GLY A 1 205 ? -4.191 -8.881 0.970 1.00 95.56 205 GLY A O 1
ATOM 1530 N N . SER A 1 206 ? -4.483 -9.875 -1.009 1.00 94.31 206 SER A N 1
ATOM 1531 C CA . SER A 1 206 ? -5.141 -11.053 -0.436 1.00 94.31 206 SER A CA 1
ATOM 1532 C C . SER A 1 206 ? -4.273 -11.718 0.644 1.00 94.31 206 SER A C 1
ATOM 1534 O O . SER A 1 206 ? -3.193 -12.237 0.369 1.00 94.31 206 SER A O 1
ATOM 1536 N N . GLY A 1 207 ? -4.750 -11.687 1.892 1.00 93.94 207 GLY A N 1
ATOM 1537 C CA . GLY A 1 207 ? -4.042 -12.223 3.060 1.00 93.94 207 GLY A CA 1
ATOM 1538 C C . GLY A 1 207 ? -3.066 -11.256 3.744 1.00 93.94 207 GLY A C 1
ATOM 1539 O O . GLY A 1 207 ? -2.583 -11.585 4.831 1.00 93.94 207 GLY A O 1
ATOM 1540 N N . ALA A 1 208 ? -2.827 -10.073 3.174 1.00 97.12 208 ALA A N 1
ATOM 1541 C CA . ALA A 1 208 ? -1.959 -9.059 3.759 1.00 97.12 208 ALA A CA 1
ATOM 1542 C C . ALA A 1 208 ? -2.530 -8.515 5.078 1.00 97.12 208 ALA A C 1
ATOM 1544 O O . ALA A 1 208 ? -3.745 -8.376 5.263 1.00 97.12 208 ALA A O 1
ATOM 1545 N N . PHE A 1 209 ? -1.629 -8.215 6.004 1.00 97.69 209 PHE A N 1
ATOM 1546 C CA . PHE A 1 209 ? -1.886 -7.625 7.302 1.00 97.69 209 PHE A CA 1
ATOM 1547 C C . PHE A 1 209 ? -0.740 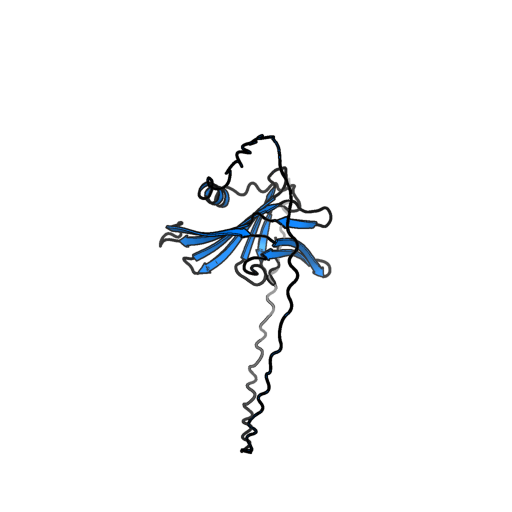-6.698 7.689 1.00 97.69 209 PHE A C 1
ATOM 1549 O O . PHE A 1 209 ? 0.339 -7.133 8.089 1.00 97.69 209 PHE A O 1
ATOM 1556 N N . PHE A 1 210 ? -1.000 -5.405 7.562 1.00 97.69 210 PHE A N 1
ATOM 1557 C CA . PHE A 1 210 ? -0.012 -4.358 7.736 1.00 97.69 210 PHE A CA 1
ATOM 1558 C C . PHE A 1 210 ? 0.045 -3.886 9.188 1.00 97.69 210 PHE A C 1
ATOM 1560 O O . PHE A 1 210 ? -0.977 -3.492 9.760 1.00 97.69 210 PHE A O 1
ATOM 1567 N N . LYS A 1 211 ? 1.255 -3.865 9.754 1.00 95.88 211 LYS A N 1
ATOM 1568 C CA . LYS A 1 211 ? 1.564 -3.343 11.091 1.00 95.88 211 LYS A CA 1
ATOM 1569 C C . LYS A 1 211 ? 2.494 -2.148 11.027 1.00 95.88 211 LYS A C 1
ATOM 1571 O O . LYS A 1 211 ? 3.297 -2.034 10.109 1.00 95.88 211 LYS A O 1
ATOM 1576 N N . LYS A 1 212 ? 2.349 -1.258 12.003 1.00 91.81 212 LYS A N 1
ATOM 1577 C CA . LYS A 1 212 ? 3.150 -0.038 12.119 1.00 91.81 212 LYS A CA 1
ATOM 1578 C C . LYS A 1 212 ? 4.557 -0.332 12.629 1.00 91.81 212 LYS A C 1
ATOM 1580 O O . LYS A 1 212 ? 4.684 -1.255 13.464 1.00 91.81 212 LYS A O 1
#

Mean predicted aligned error: 17.83 Å

Organism: Ruminococcus flavefaciens (NCBI:txid1265)

Radius of gyration: 32.35 Å; Cα contacts (8 Å, |Δi|>4): 287; chains: 1; bounding box: 77×75×86 Å

pLDDT: mean 74.68, std 23.04, range [37.66, 98.44]

Nearest PDB structures (foldseek):
  1p32-assembly1_B  TM=3.428E-01  e=1.374E+00  Homo sapiens

Foldseek 3Di:
DDDDDDDDDDDDDDDDDDDDDDDDDDDDDDDDDDDDDDDDDDDDDDDDDDDDDDDDDDDDDDDDDDDDPPPPPPPPPPDPDPPVQVVVVPDDQPQPVPDPPADWWAWPPFQKIWGWHDPPVWTWIKIWHDPDLFKIKIKTFTFHQDPQQKTWTQFIWIWIFGADPVRHTPDIHTPDTGWTWMKGWDADDDPRIFIQTAIPPPRPRVVTTIDD

Secondary structure (DSSP, 8-state):
-PPPPP------------------------------------------------------------------------SS-SSHHHHTTSS-----TT-SS-EEEEESSSSEEEEEEE-SSSEEEEEEEEEETTEEEEEEEEEEE-TTSEEEEEEEEEEEEEE-TTSSEEEEEEEEEEEEEEEEEEESSTT-EEEEEEETTT-TTTT--EE-

Sequence (212 aa):
MKKRLFCVLMMTMLLCGCGEEETHQKQKHSSTAATTAAAAAEEATTAPQEAAESVTTAADTAAAENTDTETATAADQSAETTDAAYESAGSHVNLDTNDLFAGQFFDENSDLTMVLDNIGNGYKVNISCKVSDTQIDHWYLTGQFDGRAVLHYNNCSKYIVTLDENGMTSSTDTVYTNGTGYIAISERGADDTGYVWSDDVDNAGSGAFFKK